Protein AF-A0A8W8MJI6-F1 (afdb_monomer)

Secondary structure (DSSP, 8-state):
---HHHHTTEEE-SSSSSSS--EEEHHHH----TTS-TTS--TT-----HHHHHHHHHHHHHH-SSTHHHHHHHTT--HHHHHHHHH-TTS-SHHHHHHHHHHHHHHHHT--HHHHHHHHHTTT-HHHHHHHHT--GGG---SS---TT-BPPHHHHHHHHHH-GGGHHHHHHHTT--HHHHHHHHHHTTT-HHHHHHHHHTT--S-BHHHHHHHHHHTT-HHHHHHHHHHH-

Organism: Magallana gigas (NCBI:txid29159)

pLDDT: mean 79.67, std 20.1, range [27.05, 96.69]

Mean predicted aligned error: 9.7 Å

Solvent-accessible surface area (backbone atoms only — not comparable to full-atom values): 13885 Å² total; per-residue (Å²): 135,80,66,73,78,62,60,79,45,46,40,73,42,86,79,55,94,50,88,75,69,46,72,31,46,44,56,80,76,56,75,70,76,88,76,79,65,80,81,81,68,72,95,85,68,77,86,73,57,70,53,55,49,58,33,49,42,46,53,48,13,71,71,48,80,84,55,54,68,60,37,37,50,62,64,71,51,59,65,69,56,47,49,52,49,69,66,35,75,90,44,85,43,71,43,58,26,38,25,48,51,50,50,48,47,27,63,75,68,71,54,54,65,71,56,53,45,48,22,31,44,81,64,77,32,50,68,54,47,60,51,55,78,71,62,53,76,82,74,37,65,52,86,80,90,65,65,76,84,42,66,59,46,74,66,56,51,54,57,48,53,75,70,46,69,85,52,45,64,57,37,38,26,61,71,53,45,56,66,72,61,50,50,54,43,29,61,74,44,72,64,39,60,85,70,27,40,54,67,52,60,70,67,63,70,98,48,28,46,48,55,53,35,14,29,27,47,66,73,68,36,56,74,59,41,52,56,52,54,64,74,73,110

Structure (mmCIF, N/CA/C/O backbone):
data_AF-A0A8W8MJI6-F1
#
_entry.id   AF-A0A8W8MJI6-F1
#
loop_
_atom_site.group_PDB
_atom_site.id
_atom_site.type_symbol
_atom_site.label_atom_id
_atom_site.label_alt_id
_atom_site.label_comp_id
_atom_site.label_asym_id
_atom_site.label_entity_id
_atom_site.label_seq_id
_atom_site.pdbx_PDB_ins_code
_atom_site.Cartn_x
_atom_site.Cartn_y
_atom_site.Cartn_z
_atom_site.occupancy
_atom_site.B_iso_or_equiv
_atom_site.auth_seq_id
_atom_site.auth_comp_id
_atom_site.auth_asym_id
_atom_site.auth_atom_id
_atom_site.pdbx_PDB_model_num
ATOM 1 N N . MET A 1 1 ? -3.311 -12.609 38.796 1.00 33.81 1 MET A N 1
ATOM 2 C CA . MET A 1 1 ? -2.037 -13.199 38.334 1.00 33.81 1 MET A CA 1
ATOM 3 C C . MET A 1 1 ? -2.319 -13.942 37.041 1.00 33.81 1 MET A C 1
ATOM 5 O O . MET A 1 1 ? -3.189 -14.802 37.047 1.00 33.81 1 MET A O 1
ATOM 9 N N . LEU A 1 2 ? -1.702 -13.545 35.926 1.00 33.31 2 LEU A N 1
ATOM 10 C CA . LEU A 1 2 ? -1.833 -14.280 34.662 1.00 33.31 2 LEU A CA 1
ATOM 11 C C . LEU A 1 2 ? -0.922 -15.522 34.713 1.00 33.31 2 LEU A C 1
ATOM 13 O O . LEU A 1 2 ? 0.180 -15.402 35.247 1.00 33.31 2 LEU A O 1
ATOM 17 N N . PRO A 1 3 ? -1.347 -16.685 34.185 1.00 37.78 3 PRO A N 1
ATOM 18 C CA . PRO A 1 3 ? -0.517 -17.887 34.141 1.00 37.78 3 PRO A CA 1
ATOM 19 C C . PRO A 1 3 ? 0.810 -17.626 33.415 1.00 37.78 3 PRO A C 1
ATOM 21 O O . PRO A 1 3 ? 0.821 -17.042 32.328 1.00 37.78 3 PRO A O 1
ATOM 24 N N . GLU A 1 4 ? 1.921 -18.089 33.992 1.00 38.22 4 GLU A N 1
ATOM 25 C CA . GLU A 1 4 ? 3.297 -17.872 33.506 1.00 38.22 4 GLU A CA 1
ATOM 26 C C . GLU A 1 4 ? 3.539 -18.368 32.065 1.00 38.22 4 GLU A C 1
ATOM 28 O O . GLU A 1 4 ? 4.443 -17.884 31.384 1.00 38.22 4 GLU A O 1
ATOM 33 N N . SER A 1 5 ? 2.682 -19.250 31.538 1.00 37.16 5 SER A N 1
ATOM 34 C CA . SER A 1 5 ? 2.745 -19.738 30.154 1.00 37.16 5 SER A CA 1
ATOM 35 C C . SER A 1 5 ? 2.332 -18.704 29.093 1.00 37.16 5 SER A C 1
ATOM 37 O O . SER A 1 5 ? 2.740 -18.818 27.939 1.00 37.16 5 SER A O 1
ATOM 39 N N . ILE A 1 6 ? 1.567 -17.664 29.454 1.00 39.53 6 ILE A N 1
ATOM 40 C CA . ILE A 1 6 ? 1.126 -16.605 28.520 1.00 39.53 6 ILE A CA 1
ATOM 41 C C . ILE A 1 6 ? 2.204 -15.518 28.364 1.00 39.53 6 ILE A C 1
ATOM 43 O O . ILE A 1 6 ? 2.298 -14.873 27.317 1.00 39.53 6 ILE A O 1
ATOM 47 N N . ALA A 1 7 ? 3.053 -15.336 29.379 1.00 40.16 7 ALA A N 1
ATOM 48 C CA . ALA A 1 7 ? 4.125 -14.341 29.371 1.00 40.16 7 ALA A CA 1
ATOM 49 C C . ALA A 1 7 ? 5.258 -14.692 28.387 1.00 40.16 7 A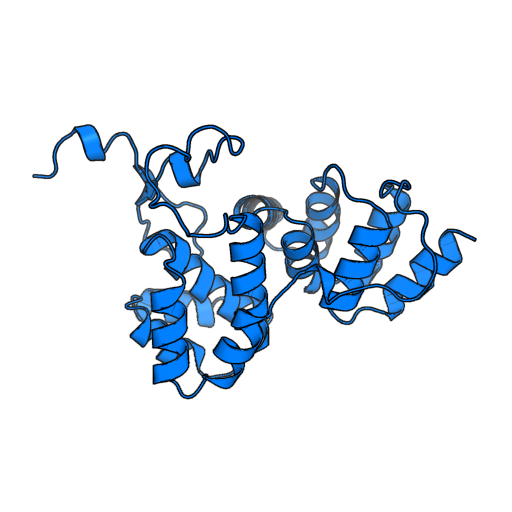LA A C 1
ATOM 51 O O . ALA A 1 7 ? 5.882 -13.795 27.829 1.00 40.16 7 ALA A O 1
ATOM 52 N N . GLN A 1 8 ? 5.483 -15.980 28.105 1.00 44.12 8 GLN A N 1
ATOM 53 C CA . GLN A 1 8 ? 6.564 -16.442 27.220 1.00 44.12 8 GLN A CA 1
ATOM 54 C C . GLN A 1 8 ? 6.300 -16.214 25.723 1.00 44.12 8 GLN A C 1
ATOM 56 O O . GLN A 1 8 ? 7.219 -16.310 24.914 1.00 44.12 8 GLN A O 1
ATOM 61 N N . GLN A 1 9 ? 5.064 -15.891 25.337 1.00 51.78 9 GLN A N 1
ATOM 62 C CA . GLN A 1 9 ? 4.687 -15.684 23.938 1.00 51.78 9 GLN A CA 1
ATOM 63 C C . GLN A 1 9 ? 4.428 -14.226 23.594 1.00 51.78 9 GLN A C 1
ATOM 65 O O . GLN A 1 9 ? 3.935 -13.965 22.503 1.00 51.78 9 GLN A O 1
ATOM 70 N N . ARG A 1 10 ? 4.718 -13.266 24.479 1.00 46.84 10 ARG A N 1
ATOM 71 C CA . 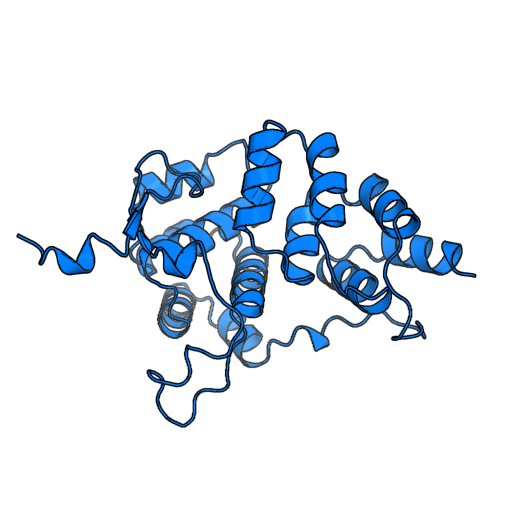ARG A 1 10 ? 4.486 -11.854 24.180 1.00 46.84 10 ARG A CA 1
ATOM 72 C C . ARG A 1 10 ? 5.738 -11.006 24.385 1.00 46.84 10 ARG A C 1
ATOM 74 O O . ARG A 1 10 ? 6.433 -11.112 25.384 1.00 46.84 10 ARG A O 1
ATOM 81 N N . VAL A 1 11 ? 6.008 -10.148 23.417 1.00 52.66 11 VAL A N 1
ATOM 82 C CA . VAL A 1 11 ? 7.184 -9.289 23.275 1.00 52.66 11 VAL A CA 1
ATOM 83 C C . VAL A 1 11 ? 6.739 -7.847 23.170 1.00 52.66 11 VAL A C 1
ATOM 85 O O . VAL A 1 11 ? 5.708 -7.534 22.588 1.00 52.66 11 VAL A O 1
ATOM 88 N N . LEU A 1 12 ? 7.519 -6.952 23.751 1.00 53.31 12 LEU A N 1
ATOM 89 C CA . LEU A 1 12 ? 7.225 -5.527 23.760 1.00 53.31 12 LEU A CA 1
ATOM 90 C C . LEU A 1 12 ? 7.214 -4.976 22.316 1.00 53.31 12 LEU A C 1
ATOM 92 O O . LEU A 1 12 ? 8.222 -5.083 21.613 1.00 53.31 12 LEU A O 1
ATOM 96 N N . CYS A 1 13 ? 6.094 -4.401 21.857 1.00 61.25 13 CYS A N 1
ATOM 97 C CA . CYS A 1 13 ? 6.000 -3.731 20.558 1.00 61.25 13 CYS A CA 1
ATOM 98 C C . CYS A 1 13 ? 6.884 -2.485 20.591 1.00 61.25 13 CYS A C 1
ATOM 100 O O . CYS A 1 13 ? 6.478 -1.439 21.085 1.00 61.25 13 CYS A O 1
ATOM 102 N N . ASN A 1 14 ? 8.083 -2.592 20.023 1.00 57.19 14 ASN A N 1
ATOM 103 C CA . ASN A 1 14 ? 8.957 -1.445 19.752 1.00 57.19 14 ASN A CA 1
ATOM 104 C C . ASN A 1 14 ? 8.725 -0.858 18.345 1.00 57.19 14 ASN A C 1
ATOM 106 O O . ASN A 1 14 ? 9.555 -0.115 17.838 1.00 57.19 14 ASN A O 1
ATOM 110 N N . LEU A 1 15 ? 7.651 -1.280 17.675 1.00 55.69 15 LEU A N 1
ATOM 111 C CA . LEU A 1 15 ? 7.381 -1.031 16.251 1.00 55.69 15 LEU A CA 1
ATOM 112 C C . LEU A 1 15 ? 6.156 -0.149 16.044 1.00 55.69 15 LEU A C 1
ATOM 114 O O . LEU A 1 15 ? 5.901 0.316 14.941 1.00 55.69 15 LEU A O 1
ATOM 118 N N . CYS A 1 16 ? 5.367 -0.006 17.099 1.00 57.25 16 CYS A N 1
ATOM 119 C CA . CYS A 1 16 ? 4.156 0.767 17.108 1.00 57.25 16 CYS A CA 1
ATOM 120 C C . CYS A 1 16 ? 4.560 2.225 17.376 1.00 57.25 16 CYS A C 1
ATOM 122 O O . CYS A 1 16 ? 5.363 2.448 18.281 1.00 57.25 16 CYS A O 1
ATOM 124 N N . PRO A 1 17 ? 4.026 3.203 16.629 1.00 53.66 17 PRO A N 1
ATOM 125 C CA . PRO A 1 17 ? 4.402 4.619 16.760 1.00 53.66 17 PRO A CA 1
ATOM 126 C C . PRO A 1 17 ? 4.050 5.238 18.125 1.00 53.66 17 PRO A C 1
ATOM 128 O O . PRO A 1 17 ? 4.494 6.335 18.448 1.00 53.66 17 PRO A O 1
ATOM 131 N N . VAL A 1 18 ? 3.274 4.533 18.953 1.00 55.75 18 VAL A N 1
ATOM 132 C CA . VAL A 1 18 ? 2.859 4.991 20.281 1.00 55.75 18 VAL A CA 1
ATOM 133 C C . VAL A 1 18 ? 3.931 4.778 21.366 1.00 55.75 18 VAL A C 1
ATOM 135 O O . VAL A 1 18 ? 4.514 3.694 21.440 1.00 55.75 18 VAL A O 1
ATOM 138 N N . PRO A 1 19 ? 4.136 5.745 22.288 1.00 45.28 19 PRO A N 1
ATOM 139 C CA . PRO A 1 19 ? 5.062 5.645 23.420 1.00 45.28 19 PRO A CA 1
ATOM 140 C C . PRO A 1 19 ? 4.648 4.576 24.437 1.00 45.28 19 PRO A C 1
ATOM 142 O O . PRO A 1 19 ? 5.499 4.021 25.138 1.00 45.28 19 PRO A O 1
ATOM 145 N N . VAL A 1 20 ? 3.343 4.287 24.539 1.00 49.59 20 VAL A N 1
ATOM 146 C CA . VAL A 1 20 ? 2.820 3.260 25.443 1.00 49.59 20 VAL A CA 1
ATOM 147 C C . VAL A 1 20 ? 3.148 1.892 24.866 1.00 49.59 20 VAL A C 1
ATOM 149 O O . VAL A 1 20 ? 2.472 1.356 23.981 1.00 49.59 20 VAL A O 1
ATOM 152 N N . LYS A 1 21 ? 4.227 1.320 25.394 1.00 58.62 21 LYS A N 1
ATOM 153 C CA . LYS A 1 21 ? 4.687 -0.004 25.014 1.00 58.62 21 LYS A CA 1
ATOM 154 C C . LYS A 1 21 ? 3.640 -1.043 25.412 1.00 58.62 21 LYS A C 1
ATOM 156 O O . LYS A 1 21 ? 3.354 -1.233 26.590 1.00 58.62 21 LYS A O 1
ATOM 161 N N . HIS A 1 22 ? 3.086 -1.734 24.424 1.00 59.09 22 HIS A N 1
ATOM 162 C CA . HIS A 1 22 ? 2.216 -2.889 24.635 1.00 59.09 22 HIS A CA 1
ATOM 163 C C . HIS A 1 22 ? 2.924 -4.163 24.195 1.00 59.09 22 HIS A C 1
ATOM 165 O O . HIS A 1 22 ? 3.888 -4.119 23.437 1.00 59.09 22 HIS A O 1
ATOM 171 N N . TYR A 1 23 ? 2.450 -5.307 24.665 1.00 59.09 23 TYR A N 1
ATOM 172 C CA . TYR A 1 23 ? 3.021 -6.594 24.301 1.00 59.09 23 TYR A CA 1
ATOM 173 C C . TYR A 1 23 ? 2.279 -7.179 23.088 1.00 59.09 23 TYR A C 1
ATOM 175 O O . TYR A 1 23 ? 1.068 -7.379 23.149 1.00 59.09 23 TYR A O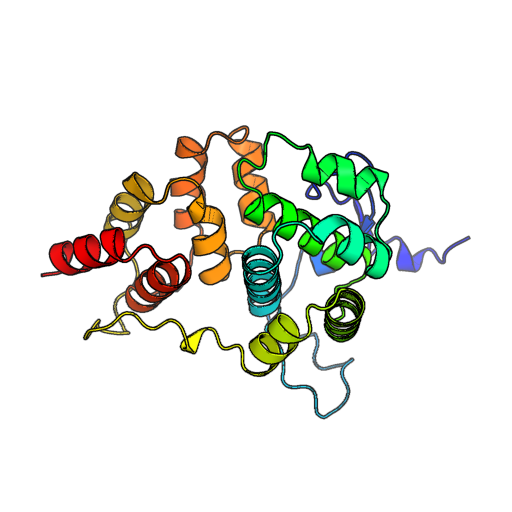 1
ATOM 183 N N . ILE A 1 24 ? 3.004 -7.459 22.008 1.00 56.56 24 ILE A N 1
ATOM 184 C CA . ILE A 1 24 ? 2.552 -8.211 20.821 1.00 56.56 24 ILE A CA 1
ATOM 185 C C . ILE A 1 24 ? 2.966 -9.676 20.952 1.00 56.56 24 ILE A C 1
ATOM 187 O O . ILE A 1 24 ? 3.824 -9.988 21.769 1.00 56.56 24 ILE A O 1
ATOM 191 N N . SER A 1 25 ? 2.376 -10.603 20.200 1.00 53.25 25 SER A N 1
ATOM 192 C CA . SER A 1 25 ? 2.794 -12.007 20.267 1.00 53.25 25 SER A CA 1
ATOM 193 C C . SER A 1 25 ? 4.174 -12.210 19.620 1.00 53.25 25 SER A C 1
ATOM 195 O O . SER A 1 25 ? 4.519 -11.540 18.652 1.00 53.25 25 SER A O 1
ATOM 197 N N . VAL A 1 26 ? 4.968 -13.173 20.094 1.00 48.09 26 VAL A N 1
ATOM 198 C CA . VAL A 1 26 ? 6.202 -13.624 19.424 1.00 48.09 26 VAL A CA 1
ATOM 199 C C . VAL A 1 26 ? 5.869 -14.172 18.040 1.00 48.09 26 VAL A C 1
ATOM 201 O O . VAL A 1 26 ? 6.615 -13.914 17.101 1.00 48.09 26 VAL A O 1
ATOM 204 N N . SER A 1 27 ? 4.713 -14.832 17.883 1.00 46.22 27 SER A N 1
ATOM 205 C CA . SER A 1 27 ? 4.198 -15.202 16.560 1.00 46.22 27 SER A CA 1
ATOM 206 C C . SER A 1 27 ? 4.121 -13.977 15.652 1.00 46.22 27 SER A C 1
ATOM 208 O O . SER A 1 27 ? 4.621 -14.054 14.543 1.00 46.22 27 SER A O 1
ATOM 210 N N . ASP A 1 28 ? 3.658 -12.826 16.161 1.00 47.84 28 ASP A N 1
ATOM 211 C CA . ASP A 1 28 ? 3.545 -11.545 15.436 1.00 47.84 28 ASP A CA 1
ATOM 212 C C . ASP A 1 28 ? 4.903 -10.949 15.027 1.00 47.84 28 ASP A C 1
ATOM 214 O O . ASP A 1 28 ? 4.966 -10.167 14.079 1.00 47.84 28 ASP A O 1
ATOM 218 N N . LEU A 1 29 ? 6.002 -11.346 15.688 1.00 42.69 29 LEU A N 1
ATOM 219 C CA . LEU A 1 29 ? 7.379 -11.000 15.306 1.00 42.69 29 LEU A CA 1
ATOM 220 C C . LEU A 1 29 ? 8.045 -12.018 14.369 1.00 42.69 29 LEU A C 1
ATOM 222 O O . LEU A 1 29 ? 8.967 -11.655 13.636 1.00 42.69 29 LEU A O 1
ATOM 226 N N . SER A 1 30 ? 7.638 -13.283 14.434 1.00 39.06 30 SER A N 1
ATOM 227 C CA . SER A 1 30 ? 8.217 -14.400 13.692 1.00 39.06 30 SER A CA 1
ATOM 228 C C . SER A 1 30 ? 7.101 -15.233 13.066 1.00 39.06 30 SER A C 1
ATOM 230 O O . SER A 1 30 ? 6.847 -16.364 13.485 1.00 39.06 30 SER A O 1
ATOM 232 N N . TRP A 1 31 ? 6.398 -14.686 12.077 1.00 43.50 31 TRP A N 1
ATOM 233 C CA . TRP A 1 31 ? 5.402 -15.480 11.366 1.00 43.50 31 TRP A CA 1
ATOM 234 C C . TRP A 1 31 ? 6.114 -16.406 10.375 1.00 43.50 31 TRP A C 1
ATOM 236 O O . TRP A 1 31 ? 6.635 -15.986 9.341 1.00 43.50 31 TRP A O 1
ATOM 246 N N . LYS A 1 32 ? 6.202 -17.675 10.795 1.00 32.56 32 LYS A N 1
ATOM 247 C CA . LYS A 1 32 ? 6.668 -18.829 10.024 1.00 32.56 32 LYS A CA 1
ATOM 248 C C . LYS A 1 32 ? 5.869 -18.981 8.718 1.00 32.56 32 LYS A C 1
ATOM 250 O O . LYS A 1 32 ? 4.714 -18.555 8.672 1.00 32.56 32 LYS A O 1
ATOM 255 N N . PRO A 1 33 ? 6.459 -19.618 7.685 1.00 31.86 33 PRO A N 1
ATOM 256 C CA . PRO A 1 33 ? 5.745 -19.984 6.464 1.00 31.86 33 PRO A CA 1
ATOM 257 C C . PRO A 1 33 ? 4.496 -20.814 6.793 1.00 31.86 33 PRO A C 1
ATOM 259 O O . PRO A 1 33 ? 4.477 -21.539 7.787 1.00 31.86 33 PRO A O 1
ATOM 262 N N . GLU A 1 34 ? 3.482 -20.684 5.940 1.00 36.94 34 GLU A N 1
ATOM 263 C CA . GLU A 1 34 ? 2.054 -21.040 6.058 1.00 36.94 34 GLU A CA 1
ATOM 264 C C . GLU A 1 34 ? 1.678 -22.455 6.565 1.00 36.94 34 GLU A C 1
ATOM 266 O O . GLU A 1 34 ? 0.497 -22.782 6.641 1.00 36.94 34 GLU A O 1
ATOM 271 N N . HIS A 1 35 ? 2.615 -23.309 6.973 1.00 33.41 35 HIS A N 1
ATOM 272 C CA . HIS A 1 35 ? 2.329 -24.712 7.284 1.00 33.41 35 HIS A CA 1
ATOM 273 C C . HIS A 1 35 ? 1.802 -25.010 8.701 1.00 33.41 35 HIS A C 1
ATOM 275 O O . HIS A 1 35 ? 1.180 -26.053 8.885 1.00 33.41 35 HIS A O 1
ATOM 281 N N . ASP A 1 36 ? 1.966 -24.125 9.692 1.00 31.92 36 ASP A N 1
ATOM 282 C CA . ASP A 1 36 ? 1.651 -24.469 11.098 1.00 31.92 36 ASP A CA 1
ATOM 283 C C . ASP A 1 36 ? 0.296 -23.943 11.627 1.00 31.92 36 ASP A C 1
ATOM 285 O O . ASP A 1 36 ? -0.113 -24.311 12.729 1.00 31.92 36 ASP A O 1
ATOM 289 N N . CYS A 1 37 ? -0.449 -23.126 10.870 1.00 35.97 37 CYS A N 1
ATOM 290 C CA . CYS A 1 37 ? -1.746 -22.582 11.328 1.00 35.97 37 CYS A CA 1
ATOM 291 C C . CYS A 1 37 ? -2.984 -23.394 10.939 1.00 35.97 37 CYS A C 1
ATOM 293 O O . CYS A 1 37 ? -4.090 -23.060 11.362 1.00 35.97 37 CYS A O 1
ATOM 295 N N . ALA A 1 38 ? -2.814 -24.514 10.237 1.00 35.12 38 ALA A N 1
ATOM 296 C CA . ALA A 1 38 ? -3.915 -25.389 9.829 1.00 35.12 38 ALA A CA 1
ATOM 297 C C . ALA A 1 38 ? -4.657 -26.086 10.996 1.00 35.12 38 ALA A C 1
ATOM 299 O O . ALA A 1 38 ? -5.603 -26.827 10.756 1.00 35.12 38 ALA A O 1
ATOM 300 N N . LYS A 1 39 ? -4.251 -25.885 12.260 1.00 33.72 39 LYS A N 1
ATOM 301 C CA . LYS A 1 39 ? -4.817 -26.609 13.415 1.00 33.72 39 LYS A CA 1
ATOM 302 C C . LYS A 1 39 ? -5.878 -25.854 14.224 1.00 33.72 39 LYS A C 1
ATOM 304 O O . LYS A 1 39 ? -6.468 -26.468 15.105 1.00 33.72 39 LYS A O 1
ATOM 309 N N . PHE A 1 40 ? -6.151 -24.574 13.944 1.00 35.31 40 PHE A N 1
ATOM 310 C CA . PHE A 1 40 ? -7.076 -23.773 14.771 1.00 35.31 40 PHE A CA 1
ATOM 311 C C . PHE A 1 40 ? -8.222 -23.071 14.027 1.00 35.31 40 PHE A C 1
ATOM 313 O O . PHE A 1 40 ? -8.935 -22.288 14.651 1.00 35.31 40 PHE A O 1
ATOM 320 N N . PHE A 1 41 ? -8.458 -23.354 12.742 1.00 35.16 41 PHE A N 1
ATOM 321 C CA . PHE A 1 41 ? -9.500 -22.657 11.979 1.00 35.16 41 PHE A CA 1
ATOM 322 C C . PHE A 1 41 ? -10.576 -23.604 11.444 1.00 35.16 41 PHE A C 1
ATOM 324 O O . PHE A 1 41 ? -10.290 -24.686 10.935 1.00 35.16 41 PHE A O 1
ATOM 331 N N . LEU A 1 42 ? -11.828 -23.182 11.638 1.00 31.11 42 LEU A N 1
ATOM 332 C CA . LEU A 1 42 ? -13.046 -23.875 11.229 1.00 31.11 42 LEU A CA 1
ATOM 333 C C . LEU A 1 42 ? -13.060 -24.139 9.709 1.00 31.11 42 LEU A C 1
ATOM 335 O O . LEU A 1 42 ? -12.577 -23.304 8.942 1.00 31.11 42 L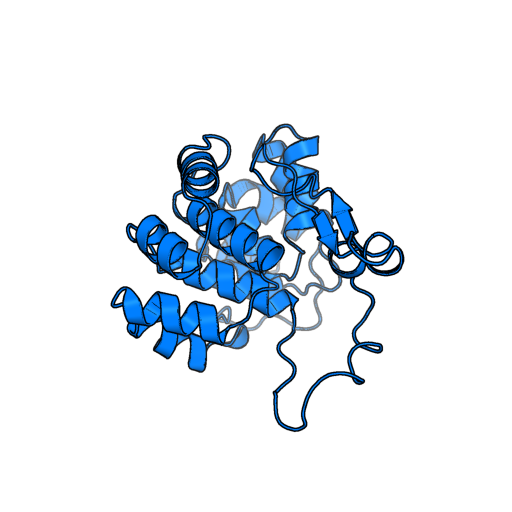EU A O 1
ATOM 339 N N . PRO A 1 43 ? -13.655 -25.254 9.247 1.00 27.05 43 PRO A N 1
ATOM 340 C CA . PRO A 1 43 ? -13.798 -25.528 7.821 1.00 27.05 43 PRO A CA 1
ATOM 341 C C . PRO A 1 43 ? -14.717 -24.480 7.174 1.00 27.05 43 PRO A C 1
ATOM 343 O O . PRO A 1 43 ? -15.870 -24.352 7.578 1.00 27.05 43 PRO A O 1
ATOM 346 N N . GLY A 1 44 ? -14.218 -23.747 6.173 1.00 33.28 44 GLY A N 1
ATOM 347 C CA . GLY A 1 44 ? -15.026 -22.842 5.339 1.00 33.28 44 GLY A CA 1
ATOM 348 C C . GLY A 1 44 ? -14.538 -21.394 5.236 1.00 33.28 44 GLY A C 1
ATOM 349 O O . GLY A 1 44 ? -15.075 -20.646 4.427 1.00 33.28 44 GLY A O 1
ATOM 350 N N . THR A 1 45 ? -13.519 -20.981 5.992 1.00 36.41 45 THR A N 1
ATOM 351 C CA . THR A 1 45 ? -12.874 -19.675 5.783 1.00 36.41 45 THR A CA 1
ATOM 352 C C . THR A 1 45 ? -11.773 -19.807 4.737 1.00 36.41 45 THR A C 1
ATOM 354 O O . THR A 1 45 ? -10.760 -20.459 4.995 1.00 36.41 45 THR A O 1
ATOM 357 N N . GLU A 1 46 ? -11.969 -19.205 3.561 1.00 40.91 46 GLU A N 1
ATOM 358 C CA . GLU A 1 46 ? -10.896 -19.008 2.583 1.00 40.91 46 GLU A CA 1
ATOM 359 C C . GLU A 1 46 ? -9.687 -18.369 3.282 1.00 40.91 46 GLU A C 1
ATOM 361 O O . GLU A 1 46 ? -9.814 -17.381 4.011 1.00 40.91 46 GLU A O 1
ATOM 366 N N . ILE A 1 47 ? -8.518 -18.986 3.103 1.00 38.97 47 ILE A N 1
ATOM 367 C CA . ILE A 1 47 ? -7.244 -18.560 3.684 1.00 38.97 47 ILE A CA 1
ATOM 368 C C . ILE A 1 47 ? -6.956 -17.141 3.185 1.00 38.97 47 ILE A C 1
ATOM 370 O O . ILE A 1 47 ? -6.488 -16.945 2.067 1.00 38.97 47 ILE A O 1
ATOM 374 N N . THR A 1 48 ? -7.252 -16.130 3.998 1.00 44.00 48 THR A N 1
ATOM 375 C CA . THR A 1 48 ? -6.856 -14.755 3.697 1.00 44.00 48 THR A CA 1
ATOM 376 C C . THR A 1 48 ? -5.367 -14.644 4.013 1.00 44.00 48 THR A C 1
ATOM 378 O O . THR A 1 48 ? -4.983 -14.657 5.182 1.00 44.00 48 THR A O 1
ATOM 381 N N . ASP A 1 49 ? -4.511 -14.582 2.986 1.00 52.31 49 ASP A N 1
ATOM 382 C CA . ASP A 1 49 ? -3.073 -14.325 3.152 1.00 52.31 49 ASP A CA 1
ATOM 383 C C . ASP A 1 49 ? -2.900 -13.076 4.038 1.00 52.31 49 ASP A C 1
ATOM 385 O O . ASP A 1 49 ? -3.384 -11.989 3.722 1.00 52.31 49 ASP A O 1
ATOM 389 N N . HIS A 1 50 ? -2.227 -13.208 5.184 1.00 52.31 50 HIS A N 1
ATOM 390 C CA . HIS A 1 50 ? -2.056 -12.104 6.132 1.00 52.31 50 HIS A CA 1
ATOM 391 C C . HIS A 1 50 ? -1.292 -10.905 5.540 1.00 52.31 50 HIS A C 1
ATOM 393 O O . HIS A 1 50 ? -1.427 -9.792 6.054 1.00 52.31 50 HIS A O 1
ATOM 399 N N . ARG A 1 51 ? -0.518 -11.095 4.460 1.00 58.47 51 ARG A N 1
ATOM 400 C CA . ARG A 1 51 ? 0.120 -10.003 3.697 1.00 58.47 51 ARG A CA 1
ATOM 401 C C . ARG A 1 51 ? -0.910 -9.223 2.884 1.00 58.47 51 ARG A C 1
ATOM 403 O O . ARG A 1 51 ? -0.763 -8.018 2.702 1.00 58.47 51 ARG A O 1
ATOM 410 N N . ASP A 1 52 ? -1.989 -9.881 2.473 1.00 73.81 52 ASP A N 1
ATOM 411 C CA . ASP A 1 52 ? -3.137 -9.221 1.860 1.00 73.81 52 ASP A CA 1
ATOM 412 C C . ASP A 1 52 ? -4.002 -8.494 2.906 1.00 73.81 52 ASP A C 1
ATOM 414 O O . ASP A 1 52 ? -4.684 -7.535 2.557 1.00 73.81 52 ASP A O 1
ATOM 418 N N . PHE A 1 53 ? -3.896 -8.827 4.202 1.00 84.00 53 PHE A N 1
ATOM 419 C CA . PHE A 1 53 ? -4.543 -8.047 5.266 1.00 84.00 53 PHE A CA 1
ATOM 420 C C . PHE A 1 53 ? -3.902 -6.664 5.460 1.00 84.00 53 PHE A C 1
ATOM 422 O O . PHE A 1 53 ? -4.617 -5.678 5.601 1.00 84.00 53 PHE A O 1
ATOM 429 N N . GLU A 1 54 ? -2.569 -6.542 5.435 1.00 89.75 54 GLU A N 1
ATOM 430 C CA . GLU A 1 54 ? -1.912 -5.220 5.496 1.00 89.75 54 GLU A CA 1
ATOM 431 C C . GLU A 1 54 ? -2.240 -4.364 4.267 1.00 89.75 54 GLU A C 1
ATOM 433 O O . GLU A 1 54 ? -2.461 -3.160 4.396 1.00 89.75 54 GLU A O 1
ATOM 438 N N . LEU A 1 55 ? -2.347 -4.986 3.090 1.00 91.75 55 LEU A N 1
ATOM 439 C CA . LEU A 1 55 ? -2.844 -4.318 1.891 1.00 91.75 55 LEU A CA 1
ATOM 440 C C . LEU A 1 55 ? -4.319 -3.902 2.039 1.00 91.75 55 LEU A C 1
ATOM 442 O O . LEU A 1 55 ? -4.679 -2.794 1.655 1.00 91.75 55 LEU A O 1
ATOM 446 N N . LEU A 1 56 ? -5.168 -4.734 2.647 1.00 92.62 56 LEU A N 1
ATOM 447 C CA . LEU A 1 56 ? -6.560 -4.383 2.941 1.00 92.62 56 LEU A CA 1
ATOM 448 C C . LEU A 1 56 ? -6.643 -3.153 3.852 1.00 92.62 56 LEU A C 1
ATOM 450 O O . LEU A 1 56 ? -7.414 -2.235 3.576 1.00 92.62 56 LEU A O 1
ATOM 454 N N . LEU A 1 57 ? -5.822 -3.090 4.903 1.00 94.19 57 LEU A N 1
ATOM 455 C CA . LEU A 1 57 ? -5.745 -1.901 5.754 1.00 94.19 57 LEU A CA 1
ATOM 456 C C . LEU A 1 57 ? -5.260 -0.674 4.968 1.00 94.19 57 LEU A C 1
ATOM 458 O O . LEU A 1 57 ? -5.763 0.423 5.201 1.00 94.19 57 LEU A O 1
ATOM 462 N N . ASP A 1 58 ? -4.325 -0.841 4.024 1.00 94.38 58 ASP A N 1
ATOM 463 C CA . ASP A 1 58 ? -3.872 0.250 3.149 1.00 94.38 58 ASP A CA 1
ATOM 464 C C . ASP A 1 58 ? -5.000 0.816 2.282 1.00 94.38 58 ASP A C 1
ATOM 466 O O . ASP A 1 58 ? -5.147 2.031 2.142 1.00 94.38 58 ASP A O 1
ATOM 470 N N . VAL A 1 59 ? -5.818 -0.078 1.730 1.00 93.75 59 VAL A N 1
ATOM 471 C CA . VAL A 1 59 ? -6.990 0.255 0.918 1.00 93.75 59 VAL A CA 1
ATOM 472 C C . VAL A 1 59 ? -8.024 1.010 1.746 1.00 93.75 59 VAL A C 1
ATOM 474 O O . VAL A 1 59 ? -8.546 2.029 1.291 1.00 93.75 59 VAL A O 1
ATOM 477 N N . VAL A 1 60 ? -8.307 0.542 2.966 1.00 95.25 60 VAL A N 1
ATOM 478 C CA . VAL A 1 60 ? -9.218 1.235 3.889 1.00 95.25 60 VAL A CA 1
ATOM 479 C C . VAL A 1 60 ? -8.680 2.620 4.216 1.00 95.25 60 VAL A C 1
ATOM 481 O O . VAL A 1 60 ? -9.411 3.597 4.080 1.00 95.25 60 VAL A O 1
ATOM 484 N N . ALA A 1 61 ? -7.395 2.736 4.551 1.00 94.56 61 ALA A N 1
ATOM 485 C CA . ALA A 1 61 ? -6.758 4.018 4.833 1.00 94.56 61 ALA A CA 1
ATOM 486 C C . ALA A 1 61 ? -6.834 5.002 3.653 1.00 94.56 61 ALA A C 1
ATOM 488 O O . ALA A 1 61 ? -6.917 6.207 3.867 1.00 94.56 61 ALA A O 1
ATOM 489 N N . GLY A 1 62 ? -6.833 4.505 2.410 1.00 91.56 62 GLY A N 1
ATOM 490 C CA . GLY A 1 62 ? -7.009 5.324 1.203 1.00 91.56 62 GLY A CA 1
ATOM 491 C C . GLY A 1 62 ? -8.436 5.808 0.970 1.00 91.56 62 GLY A C 1
ATOM 492 O O . GLY A 1 62 ? -8.639 6.770 0.234 1.00 91.56 62 GLY A O 1
ATOM 493 N N . LYS A 1 63 ? -9.426 5.155 1.585 1.00 91.25 63 LYS A N 1
ATOM 494 C CA . LYS A 1 63 ? -10.852 5.476 1.431 1.00 91.25 63 LYS A CA 1
ATOM 495 C C . LYS A 1 63 ? -11.438 6.200 2.641 1.00 91.25 63 LYS A C 1
ATOM 497 O O . LYS A 1 63 ? -12.462 6.873 2.509 1.00 91.25 63 LYS A O 1
ATOM 502 N N . VAL A 1 64 ? -10.809 6.078 3.805 1.00 88.81 64 VAL A N 1
ATOM 503 C CA . VAL A 1 64 ? -11.147 6.815 5.025 1.00 88.81 64 VAL A CA 1
ATOM 504 C C . VAL A 1 64 ? -10.330 8.104 5.033 1.00 88.81 64 VAL A C 1
ATOM 506 O O . VAL A 1 64 ? -9.108 8.047 5.096 1.00 88.81 64 VAL A O 1
ATOM 509 N N . SER A 1 65 ? -10.982 9.264 4.944 1.00 72.69 65 SER A N 1
ATOM 510 C CA . SER A 1 65 ? -10.311 10.571 4.969 1.00 72.69 65 SER A CA 1
ATOM 511 C C . SER A 1 65 ? -10.356 11.190 6.371 1.00 72.69 65 SER A C 1
ATOM 513 O O . SER A 1 65 ? -9.346 11.171 7.070 1.00 72.69 65 SER A O 1
ATOM 515 N N . SER A 1 66 ? -11.511 11.695 6.811 1.00 72.62 66 SER A N 1
ATOM 516 C CA . SER A 1 66 ? -11.690 12.440 8.072 1.00 72.62 66 SER A CA 1
ATOM 517 C C . SER A 1 66 ? -12.127 11.594 9.268 1.00 72.62 66 SER A C 1
ATOM 519 O O . SER A 1 66 ? -11.892 11.974 10.415 1.00 72.62 66 SER A O 1
ATOM 521 N N . ASP A 1 67 ? -12.734 10.436 9.020 1.00 84.88 67 ASP A N 1
ATOM 522 C CA . ASP A 1 67 ? -13.551 9.743 10.029 1.00 84.88 67 ASP A CA 1
ATOM 523 C C . ASP A 1 67 ? -12.735 8.785 10.905 1.00 84.88 67 ASP A C 1
ATOM 525 O O . ASP A 1 67 ? -13.273 8.061 11.743 1.00 84.88 67 ASP A O 1
ATOM 529 N N . MET A 1 68 ? -11.408 8.785 10.737 1.00 92.38 68 MET A N 1
ATOM 530 C CA . MET A 1 68 ? -10.516 7.821 11.377 1.00 92.38 68 MET A CA 1
ATOM 531 C C . MET A 1 68 ? -10.608 7.855 12.908 1.00 92.38 68 MET A C 1
ATOM 533 O O . MET A 1 68 ? -10.489 6.811 13.537 1.00 92.38 68 MET A O 1
ATOM 537 N N . ARG A 1 69 ? -10.875 9.015 13.526 1.00 92.00 69 ARG A N 1
ATOM 538 C CA . ARG A 1 69 ? -11.074 9.110 14.986 1.00 92.00 69 ARG A CA 1
ATOM 539 C C . ARG A 1 69 ? -12.321 8.362 15.460 1.00 92.00 69 ARG A C 1
ATOM 541 O O . ARG A 1 69 ? -12.265 7.665 16.470 1.00 92.00 69 ARG A O 1
ATOM 548 N N . MET A 1 70 ? -13.424 8.490 14.724 1.00 93.31 70 MET A N 1
ATOM 549 C CA . MET A 1 70 ? -14.693 7.839 15.063 1.00 93.31 70 MET A CA 1
ATOM 550 C C . MET A 1 70 ? -14.602 6.332 14.809 1.00 93.31 70 MET A C 1
ATOM 552 O O . MET A 1 70 ? -14.911 5.532 15.688 1.00 93.31 70 MET A O 1
ATOM 556 N N . ILE A 1 71 ? -14.013 5.942 13.675 1.00 94.94 71 ILE A N 1
ATOM 557 C CA . ILE A 1 71 ? -13.724 4.539 13.358 1.00 94.94 71 ILE A CA 1
ATOM 558 C C . ILE A 1 71 ? -12.787 3.928 14.411 1.00 94.94 71 ILE A C 1
ATOM 560 O O . ILE A 1 71 ? -13.043 2.828 14.891 1.00 94.94 71 ILE A O 1
ATOM 564 N N . ALA A 1 72 ? -11.730 4.629 14.831 1.00 93.12 72 ALA A N 1
ATOM 565 C CA . ALA A 1 72 ? -10.831 4.156 15.883 1.00 93.12 72 ALA A CA 1
ATOM 566 C C . ALA A 1 72 ? -11.549 3.951 17.229 1.00 93.12 72 ALA A C 1
ATOM 568 O O . ALA A 1 72 ? -11.265 2.975 17.926 1.00 93.12 72 ALA A O 1
ATOM 569 N N . ALA A 1 73 ? -12.507 4.822 17.567 1.00 93.38 73 ALA A N 1
ATOM 570 C CA . ALA A 1 73 ? -13.356 4.655 18.744 1.00 93.38 73 ALA A CA 1
ATOM 571 C C . ALA A 1 73 ? -14.199 3.372 18.651 1.00 93.38 73 ALA A C 1
ATOM 573 O O . ALA A 1 73 ? -14.187 2.566 19.581 1.00 93.38 73 ALA A O 1
ATOM 574 N N . SER A 1 74 ? -14.852 3.127 17.507 1.00 94.38 74 SER A N 1
ATOM 575 C CA . SER A 1 74 ? -15.609 1.889 17.248 1.00 94.38 74 SER A CA 1
ATOM 576 C C . SER A 1 74 ? -14.722 0.638 17.279 1.00 94.38 74 SER A C 1
ATOM 578 O O . SER A 1 74 ? -15.158 -0.439 17.682 1.00 94.38 74 SER A O 1
ATOM 580 N N . LEU A 1 75 ? -13.443 0.779 16.926 1.00 93.25 75 LEU A N 1
ATOM 581 C CA . LEU A 1 75 ? -12.427 -0.270 17.034 1.00 93.25 75 LEU A CA 1
ATOM 582 C C . LEU A 1 75 ? -11.884 -0.468 18.463 1.00 93.25 75 LEU A C 1
ATOM 584 O O . LEU A 1 75 ? -10.982 -1.286 18.659 1.00 93.25 75 LEU A O 1
ATOM 588 N N . SER A 1 76 ? -12.428 0.239 19.462 1.00 91.12 76 SER A N 1
ATOM 589 C CA . SER A 1 76 ? -12.003 0.183 20.870 1.00 91.12 76 SER A CA 1
ATOM 590 C C . SER A 1 76 ? -10.524 0.540 21.081 1.00 91.12 76 SER A C 1
ATOM 592 O O . SER A 1 76 ? -9.846 0.009 21.971 1.00 91.12 76 SER A O 1
ATOM 594 N N . LEU A 1 77 ? -9.998 1.441 20.246 1.00 88.31 77 LEU A N 1
ATOM 595 C CA . LEU A 1 77 ? -8.670 2.003 20.444 1.00 88.31 77 LEU A CA 1
ATOM 596 C C . LEU A 1 77 ? -8.662 3.060 21.550 1.00 88.31 77 LEU A C 1
ATOM 598 O O . LEU A 1 77 ? -9.662 3.709 21.840 1.00 88.31 77 LEU A O 1
ATOM 602 N N . ASP A 1 78 ? -7.490 3.215 22.161 1.00 88.31 78 ASP A N 1
ATOM 603 C CA . ASP A 1 78 ? -7.246 4.271 23.139 1.00 88.31 78 ASP A CA 1
ATOM 604 C C . ASP A 1 78 ? -7.111 5.620 22.416 1.00 88.31 78 ASP A C 1
ATOM 606 O O . ASP A 1 78 ? -6.377 5.714 21.431 1.00 88.31 78 ASP A O 1
ATOM 610 N N . GLN A 1 79 ? -7.840 6.642 22.865 1.00 88.25 79 GLN A N 1
ATOM 611 C CA . GLN A 1 79 ? -7.910 7.926 22.156 1.00 88.25 79 GLN A CA 1
ATOM 612 C C . GLN A 1 79 ? -6.588 8.695 22.216 1.00 88.25 79 GLN A C 1
ATOM 614 O O . GLN A 1 79 ? -6.202 9.299 21.217 1.00 88.25 79 GLN A O 1
ATOM 619 N N . ASP A 1 80 ? -5.854 8.612 23.327 1.00 86.94 80 ASP A N 1
ATOM 620 C CA . ASP A 1 80 ? -4.546 9.261 23.453 1.00 86.94 80 ASP A CA 1
ATOM 621 C C . ASP A 1 80 ? -3.536 8.635 22.483 1.00 86.94 80 ASP A C 1
ATOM 623 O O . ASP A 1 80 ? -2.812 9.342 21.778 1.00 86.94 80 ASP A O 1
ATOM 627 N N . ALA A 1 81 ? -3.535 7.303 22.382 1.00 85.56 81 ALA A N 1
ATOM 628 C CA . ALA A 1 81 ? -2.760 6.568 21.389 1.00 85.56 81 ALA A CA 1
ATOM 629 C C . ALA A 1 81 ? -3.115 6.970 19.947 1.00 85.56 81 ALA A C 1
ATOM 631 O O . ALA A 1 81 ? -2.224 7.181 19.124 1.00 85.56 81 ALA A O 1
ATOM 632 N N . VAL A 1 82 ? -4.406 7.083 19.628 1.00 89.31 82 VAL A N 1
ATOM 633 C CA . VAL A 1 82 ? -4.874 7.482 18.291 1.00 89.31 82 VAL A CA 1
ATOM 634 C C . VAL A 1 82 ? -4.442 8.908 17.969 1.00 89.31 82 VAL A C 1
ATOM 636 O O . VAL A 1 82 ? -3.905 9.149 16.888 1.00 89.31 82 VAL A O 1
ATOM 639 N N . GLU A 1 83 ? -4.622 9.849 18.894 1.00 89.31 83 GLU A N 1
ATOM 640 C CA . GLU A 1 83 ? -4.274 11.248 18.662 1.00 89.31 83 GLU A CA 1
ATOM 641 C C . GLU A 1 83 ? -2.764 11.430 18.484 1.00 89.31 83 GLU A C 1
ATOM 643 O O . GLU A 1 83 ? -2.342 12.167 17.597 1.00 89.31 83 GLU A O 1
ATOM 648 N N . GLN A 1 84 ? -1.941 10.689 19.230 1.00 86.62 84 GLN A N 1
ATOM 649 C CA . GLN A 1 84 ? -0.490 10.680 19.025 1.00 86.62 84 GLN A CA 1
ATOM 650 C C . GLN A 1 84 ? -0.113 10.242 17.607 1.00 86.62 84 GLN A C 1
ATOM 652 O O . GLN A 1 84 ? 0.718 10.890 16.978 1.00 86.62 84 GLN A O 1
ATOM 657 N N . ILE A 1 85 ? -0.754 9.198 17.070 1.00 88.31 85 ILE A N 1
ATOM 658 C CA . ILE A 1 85 ? -0.515 8.735 15.693 1.00 88.31 85 ILE A CA 1
ATOM 659 C C . ILE A 1 85 ? -0.975 9.782 14.671 1.00 88.31 85 ILE A C 1
ATOM 661 O O . ILE A 1 85 ? -0.281 10.051 13.691 1.00 88.31 85 ILE A O 1
ATOM 665 N N . LEU A 1 86 ? -2.145 10.389 14.886 1.00 87.38 86 LEU A N 1
ATOM 666 C CA . LEU A 1 86 ? -2.715 11.372 13.962 1.00 87.38 86 LEU A CA 1
ATOM 667 C C . LEU A 1 86 ? -1.976 12.721 13.981 1.00 87.38 86 LEU A C 1
ATOM 669 O O . LEU A 1 86 ? -1.991 13.437 12.974 1.00 87.38 86 LEU A O 1
ATOM 673 N N . GLN A 1 87 ? -1.332 13.073 15.094 1.00 85.12 87 GLN A N 1
ATOM 674 C CA . GLN A 1 87 ? -0.504 14.276 15.236 1.00 85.1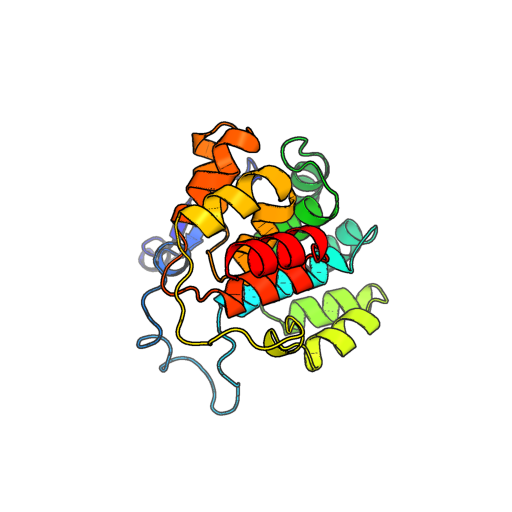2 87 GLN A CA 1
ATOM 675 C C . GLN A 1 87 ? 0.965 14.046 14.869 1.00 85.12 87 GLN A C 1
ATOM 677 O O . GLN A 1 87 ? 1.712 15.020 14.719 1.00 85.12 87 GLN A O 1
ATOM 682 N N . ASP A 1 88 ? 1.383 12.790 14.695 1.00 78.12 88 ASP A N 1
ATOM 683 C CA . ASP A 1 88 ? 2.763 12.459 14.378 1.00 78.12 88 ASP A CA 1
ATOM 684 C C . ASP A 1 88 ? 3.190 13.079 13.036 1.00 78.12 88 ASP A C 1
ATOM 686 O O . ASP A 1 88 ? 2.650 12.804 11.956 1.00 78.12 88 ASP A O 1
ATOM 690 N N . ARG A 1 89 ? 4.204 13.944 13.116 1.00 69.88 89 ARG A N 1
ATOM 691 C CA . ARG A 1 89 ? 4.795 14.626 11.961 1.00 69.88 89 ARG A CA 1
ATOM 692 C C . ARG A 1 89 ? 5.676 13.700 11.124 1.00 69.88 89 ARG A C 1
ATOM 694 O O . ARG A 1 89 ? 5.985 14.059 9.993 1.00 69.88 89 ARG A O 1
ATOM 701 N N . LEU A 1 90 ? 6.053 12.530 11.643 1.00 68.81 90 LEU A N 1
ATOM 702 C CA . LEU A 1 90 ? 6.823 11.518 10.915 1.00 68.81 90 LEU A CA 1
ATOM 703 C C . LEU A 1 90 ? 5.997 10.852 9.804 1.00 68.81 90 LEU A C 1
ATOM 705 O O . LEU A 1 90 ? 6.552 10.352 8.824 1.00 68.81 90 LEU A O 1
ATOM 709 N N . HIS A 1 91 ? 4.668 10.881 9.924 1.00 69.00 91 HIS A N 1
ATOM 710 C CA . HIS A 1 91 ? 3.737 10.416 8.904 1.00 69.00 91 HIS A CA 1
ATOM 711 C C . HIS A 1 91 ? 3.174 11.628 8.151 1.00 69.00 91 HIS A C 1
ATOM 713 O O . HIS A 1 91 ? 2.254 12.303 8.612 1.00 69.00 91 HIS A O 1
ATOM 719 N N . PHE A 1 92 ? 3.771 11.934 6.997 1.00 68.81 92 PHE A N 1
ATOM 720 C CA . PHE A 1 92 ? 3.538 13.184 6.260 1.00 68.81 92 PHE A CA 1
ATOM 721 C C . PHE A 1 92 ? 2.132 13.321 5.655 1.00 68.81 92 PHE A C 1
ATOM 723 O O . PHE A 1 92 ? 1.665 14.440 5.459 1.00 68.81 92 PHE A O 1
ATOM 730 N N . PHE A 1 93 ? 1.441 12.207 5.389 1.00 81.69 93 PHE A N 1
ATOM 731 C CA . PHE A 1 93 ? 0.147 12.200 4.703 1.00 81.69 93 PHE A CA 1
ATOM 732 C C . PHE A 1 93 ? -0.931 11.533 5.549 1.00 81.69 93 PHE A C 1
ATOM 734 O O . PHE A 1 93 ? -0.670 10.575 6.280 1.00 81.69 93 PHE A O 1
ATOM 741 N N . ILE A 1 94 ? -2.163 12.024 5.396 1.00 87.50 94 ILE A N 1
ATOM 742 C CA . ILE A 1 94 ? -3.342 11.531 6.119 1.00 87.50 94 ILE A CA 1
ATOM 743 C C . ILE A 1 94 ? -3.563 10.031 5.911 1.00 87.50 94 ILE A C 1
ATOM 745 O O . ILE A 1 94 ? -3.881 9.315 6.852 1.00 87.50 94 ILE A O 1
ATOM 749 N N . HIS A 1 95 ? -3.297 9.551 4.697 1.00 91.00 95 HIS A N 1
ATOM 750 C CA . HIS A 1 95 ? -3.365 8.142 4.340 1.00 91.00 95 HIS A CA 1
ATOM 751 C C . HIS A 1 95 ? -2.452 7.279 5.224 1.00 91.00 95 HIS A C 1
ATOM 753 O O . HIS A 1 95 ? -2.920 6.33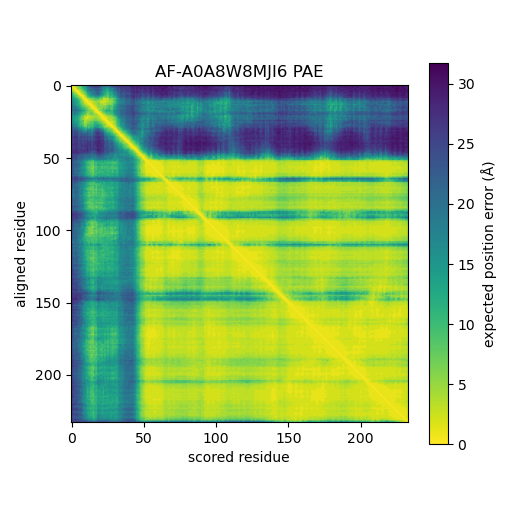0 5.848 1.00 91.00 95 HIS A O 1
ATOM 759 N N . GLU A 1 96 ? -1.169 7.633 5.336 1.00 90.50 96 GLU A N 1
ATOM 760 C CA . GLU A 1 96 ? -0.212 6.860 6.131 1.00 90.50 96 GLU A CA 1
ATOM 761 C C . GLU A 1 96 ? -0.598 6.902 7.616 1.00 90.50 96 GLU A C 1
ATOM 763 O O . GLU A 1 96 ? -0.556 5.875 8.281 1.00 90.50 96 GLU A O 1
ATOM 768 N N . ARG A 1 97 ? -1.070 8.044 8.133 1.00 90.12 97 ARG A N 1
ATOM 769 C CA . ARG A 1 97 ? -1.576 8.140 9.514 1.00 90.12 97 ARG A CA 1
ATOM 770 C C . ARG A 1 97 ? -2.775 7.227 9.756 1.00 90.12 97 ARG A C 1
ATOM 772 O O . ARG A 1 97 ? -2.789 6.485 10.736 1.00 90.12 97 ARG A O 1
ATOM 779 N N . ASN A 1 98 ? -3.747 7.232 8.848 1.00 93.81 98 ASN A N 1
ATOM 780 C CA . ASN A 1 98 ? -4.928 6.374 8.939 1.00 93.81 98 ASN A CA 1
ATOM 781 C C . ASN A 1 98 ? -4.533 4.895 8.888 1.00 93.81 98 ASN A C 1
ATOM 783 O O . ASN A 1 98 ? -5.016 4.091 9.687 1.00 93.81 98 ASN A O 1
ATOM 787 N N . PHE A 1 99 ? -3.581 4.539 8.023 1.00 94.19 99 PHE A N 1
ATOM 788 C CA . PHE A 1 99 ? -3.030 3.192 7.991 1.00 94.19 99 PHE A CA 1
ATOM 789 C C . PHE A 1 99 ? -2.365 2.811 9.319 1.00 94.19 99 PHE A C 1
ATOM 791 O O . PHE A 1 99 ? -2.598 1.712 9.811 1.00 94.19 99 PHE A O 1
ATOM 798 N N . GLN A 1 100 ? -1.588 3.701 9.938 1.00 91.44 100 GLN A N 1
ATOM 799 C CA . GLN A 1 100 ? -0.926 3.421 11.217 1.00 91.44 100 GLN A CA 1
ATOM 800 C C . GLN A 1 100 ? -1.922 3.225 12.364 1.00 91.44 100 GLN A C 1
ATOM 802 O O . GLN A 1 100 ? -1.709 2.350 13.203 1.00 91.44 100 GLN A O 1
ATOM 807 N N . VAL A 1 101 ? -3.039 3.960 12.378 1.00 92.75 101 VAL A N 1
ATOM 808 C CA . VAL A 1 101 ? -4.134 3.727 13.337 1.00 92.75 101 VAL A CA 1
ATOM 809 C C . VAL A 1 101 ? -4.730 2.328 13.145 1.00 92.75 101 VAL A C 1
ATOM 811 O O . VAL A 1 101 ? -4.857 1.563 14.105 1.00 92.75 101 VAL A O 1
ATOM 814 N N . LEU A 1 102 ? -5.041 1.949 11.903 1.00 93.88 102 LEU A N 1
ATOM 815 C CA . LEU A 1 102 ? -5.576 0.622 11.579 1.00 93.88 102 LEU A CA 1
ATOM 816 C C . LEU A 1 102 ? -4.576 -0.502 11.887 1.00 93.88 102 LEU A C 1
ATOM 818 O O . LEU A 1 102 ? -4.944 -1.548 12.423 1.00 93.88 102 LEU A O 1
ATOM 822 N N . TYR A 1 103 ? -3.297 -0.286 11.591 1.00 91.25 103 TYR A N 1
ATOM 823 C CA . TYR A 1 103 ? -2.217 -1.222 11.885 1.00 91.25 103 TYR A CA 1
ATOM 824 C C . TYR A 1 103 ? -2.007 -1.376 13.398 1.00 91.25 103 TYR A C 1
ATOM 826 O O . TYR A 1 103 ? -1.825 -2.493 13.890 1.00 91.25 103 TYR A O 1
ATOM 834 N N . HIS A 1 104 ? -2.118 -0.285 14.162 1.00 88.31 104 HIS A N 1
ATOM 835 C CA . HIS A 1 104 ? -2.107 -0.322 15.622 1.00 88.31 104 HIS A CA 1
ATOM 836 C C . HIS A 1 104 ? -3.271 -1.156 16.174 1.00 88.31 104 HIS A C 1
ATOM 838 O O . HIS A 1 104 ? -3.046 -2.037 17.007 1.00 88.31 104 HIS A O 1
ATOM 844 N N . TRP A 1 105 ? -4.492 -0.952 15.665 1.00 89.88 105 TRP A N 1
ATOM 845 C CA . TRP A 1 105 ? -5.648 -1.782 16.020 1.00 89.88 105 TRP A CA 1
ATOM 846 C C . TRP A 1 105 ? -5.419 -3.260 15.719 1.00 89.88 105 TRP A C 1
ATOM 848 O O . TRP A 1 105 ? -5.614 -4.100 16.604 1.00 89.88 105 TRP A O 1
ATOM 858 N N . ARG A 1 106 ? -4.951 -3.584 14.507 1.00 87.00 106 ARG A N 1
ATOM 859 C CA . ARG A 1 106 ? -4.646 -4.963 14.112 1.00 87.00 106 ARG A CA 1
ATOM 860 C C . ARG A 1 106 ? -3.714 -5.625 15.123 1.00 87.00 106 ARG A C 1
ATOM 862 O O . ARG A 1 106 ? -4.001 -6.735 15.564 1.00 87.00 106 ARG A O 1
ATOM 869 N N . ASN A 1 107 ? -2.636 -4.946 15.508 1.00 81.00 107 ASN A N 1
ATOM 870 C CA . ASN A 1 107 ? -1.639 -5.499 16.425 1.00 81.00 107 ASN A CA 1
ATOM 871 C C . ASN A 1 107 ? -2.172 -5.627 17.859 1.00 81.00 107 ASN A C 1
ATOM 873 O O . ASN A 1 107 ? -1.894 -6.617 18.533 1.00 81.00 107 ASN A O 1
ATOM 877 N N . LYS A 1 108 ? -2.969 -4.660 18.326 1.00 79.19 108 LYS A N 1
ATOM 878 C CA . LYS A 1 108 ? -3.534 -4.658 19.684 1.00 79.19 108 LYS A CA 1
ATOM 879 C C . LYS A 1 108 ? -4.622 -5.722 19.872 1.00 79.19 108 LYS A C 1
ATOM 881 O O . LYS A 1 108 ? -4.682 -6.355 20.924 1.00 79.19 108 LYS A O 1
ATOM 886 N N . HIS A 1 109 ? -5.463 -5.936 18.859 1.00 74.00 109 HIS A N 1
ATOM 887 C CA . HIS A 1 109 ? -6.671 -6.768 18.955 1.00 74.00 109 HIS A CA 1
ATOM 888 C C . HIS A 1 109 ? -6.658 -8.019 18.064 1.00 74.00 109 HIS A C 1
ATOM 890 O O . HIS A 1 109 ? -7.684 -8.683 17.940 1.00 74.00 109 HIS A O 1
ATOM 896 N N . ARG A 1 110 ? -5.518 -8.362 17.447 1.00 72.06 110 ARG A N 1
ATOM 897 C CA . ARG A 1 110 ? -5.388 -9.469 16.476 1.00 72.06 110 ARG A CA 1
ATOM 898 C C . ARG A 1 110 ? -6.323 -9.346 15.257 1.00 72.06 110 ARG A C 1
ATOM 900 O O . ARG A 1 110 ? -6.691 -10.352 14.666 1.00 72.06 110 ARG A O 1
ATOM 907 N N . GLY A 1 111 ? -6.684 -8.111 14.894 1.00 67.06 111 GLY A N 1
ATOM 908 C CA . GLY A 1 111 ? -7.282 -7.712 13.612 1.00 67.06 111 GLY A CA 1
ATOM 909 C C . GLY A 1 111 ? -8.339 -8.644 13.010 1.00 67.06 111 GLY A C 1
ATOM 910 O O . GLY A 1 111 ? -8.112 -9.198 11.939 1.00 67.06 111 GLY A O 1
ATOM 911 N N . VAL A 1 112 ? -9.503 -8.790 13.648 1.00 81.38 112 VAL A N 1
ATOM 912 C CA . VAL A 1 112 ? -10.625 -9.562 13.081 1.00 81.38 112 VAL A CA 1
ATOM 913 C C . VAL A 1 112 ? -11.395 -8.704 12.073 1.00 81.38 112 VAL A C 1
ATOM 915 O O . VAL A 1 112 ? -11.937 -7.661 12.441 1.00 81.38 112 VAL A O 1
ATOM 918 N N . ILE A 1 113 ? -11.477 -9.145 10.812 1.00 84.06 113 ILE A N 1
ATOM 919 C CA . ILE A 1 113 ? -12.072 -8.358 9.716 1.00 84.06 113 ILE A CA 1
ATOM 920 C C . ILE A 1 113 ? -13.532 -7.953 9.980 1.00 84.06 113 ILE A C 1
ATOM 922 O O . ILE A 1 113 ? -13.910 -6.822 9.694 1.00 84.06 113 ILE A O 1
ATOM 926 N N . ASP A 1 114 ? -14.329 -8.810 10.623 1.00 87.19 114 ASP A N 1
ATOM 927 C CA . ASP A 1 114 ? -15.733 -8.514 10.944 1.00 87.19 114 ASP A CA 1
ATOM 928 C C . ASP A 1 114 ? -15.899 -7.354 11.930 1.00 87.19 114 ASP A C 1
ATOM 930 O O . ASP A 1 114 ? -16.934 -6.686 11.941 1.00 87.19 114 ASP A O 1
ATOM 934 N N . ILE A 1 115 ? -14.901 -7.128 12.789 1.00 90.56 115 ILE A N 1
ATOM 935 C CA . ILE A 1 115 ? -14.885 -5.981 13.703 1.00 90.56 115 ILE A CA 1
ATOM 936 C C . ILE A 1 115 ? -14.597 -4.709 12.905 1.00 90.56 115 ILE A C 1
ATOM 938 O O . ILE A 1 115 ? -15.262 -3.700 13.118 1.00 90.56 115 ILE A O 1
ATOM 942 N N . LEU A 1 116 ? -13.672 -4.771 11.940 1.00 92.12 116 LEU A N 1
ATOM 943 C CA . LEU A 1 116 ? -13.416 -3.657 11.028 1.00 92.12 116 LEU A CA 1
ATOM 944 C C . LEU A 1 116 ? -14.649 -3.331 10.179 1.00 92.12 116 LEU A C 1
ATOM 946 O O . LEU A 1 116 ? -14.997 -2.165 10.048 1.00 92.12 116 LEU A O 1
ATOM 950 N N . TYR A 1 117 ? -15.345 -4.338 9.648 1.00 93.62 117 TYR A N 1
ATOM 951 C CA . TYR A 1 117 ? -16.568 -4.124 8.869 1.00 93.62 117 TYR A CA 1
ATOM 952 C C . TYR A 1 117 ? -17.676 -3.478 9.690 1.00 93.62 117 TYR A C 1
ATOM 954 O O . TYR A 1 117 ? -18.297 -2.534 9.211 1.00 93.62 117 TYR A O 1
ATOM 962 N N . ARG A 1 118 ? -17.894 -3.937 10.926 1.00 94.81 118 ARG A N 1
ATOM 963 C CA . ARG A 1 118 ? -18.849 -3.299 11.840 1.00 94.81 118 ARG A CA 1
ATOM 964 C C . ARG A 1 118 ? -18.463 -1.853 12.129 1.00 94.81 118 ARG A C 1
ATOM 966 O O . ARG A 1 118 ? -19.276 -0.974 11.897 1.00 94.81 118 ARG A O 1
ATOM 973 N N . ALA A 1 119 ? -17.206 -1.596 12.490 1.00 95.31 119 ALA A N 1
ATOM 974 C CA . ALA A 1 119 ? -16.730 -0.236 12.733 1.00 95.31 119 ALA A CA 1
ATOM 975 C C . ALA A 1 119 ? -16.882 0.679 11.506 1.00 95.31 119 ALA A C 1
ATOM 977 O O . ALA A 1 119 ? -17.211 1.849 11.660 1.00 95.31 119 ALA A O 1
ATOM 978 N N . LEU A 1 120 ? -16.672 0.169 10.290 1.00 95.25 120 LEU A N 1
ATOM 979 C CA . LEU A 1 120 ? -16.913 0.932 9.065 1.00 95.25 120 LEU A CA 1
ATOM 980 C C . LEU A 1 120 ? -18.410 1.210 8.855 1.00 95.25 120 LEU A C 1
ATOM 982 O O . LEU A 1 120 ? -18.768 2.341 8.549 1.00 95.25 120 LEU A O 1
ATOM 986 N N . ILE A 1 121 ? -19.283 0.217 9.042 1.00 94.88 121 ILE A N 1
ATOM 987 C CA . ILE A 1 121 ? -20.741 0.375 8.894 1.00 94.88 121 ILE A CA 1
ATOM 988 C C . ILE A 1 121 ? -21.303 1.360 9.924 1.00 94.88 121 ILE A C 1
ATOM 990 O O . ILE A 1 121 ? -22.074 2.235 9.547 1.00 94.88 121 ILE A O 1
ATOM 994 N N . ASP A 1 122 ? -20.872 1.262 11.182 1.00 94.69 122 ASP A N 1
ATOM 995 C CA . ASP A 1 122 ? -21.296 2.146 12.276 1.00 94.69 122 ASP A CA 1
ATOM 996 C C . ASP A 1 122 ? -20.903 3.616 12.041 1.00 94.69 122 ASP A C 1
ATOM 998 O O . ASP A 1 122 ? -21.423 4.510 12.701 1.00 94.69 122 ASP A O 1
ATOM 1002 N N . ASN A 1 123 ? -19.977 3.864 11.110 1.00 94.00 123 ASN A N 1
ATOM 1003 C CA . ASN A 1 123 ? -19.504 5.188 10.712 1.00 94.00 123 ASN A CA 1
ATOM 1004 C C . ASN A 1 123 ? -19.902 5.527 9.263 1.00 94.00 123 ASN A C 1
ATOM 1006 O O . ASN A 1 123 ? -19.172 6.231 8.569 1.00 94.00 123 ASN A O 1
ATOM 1010 N N . ASP A 1 124 ? -21.024 4.984 8.781 1.00 93.50 124 ASP A N 1
ATOM 1011 C CA . ASP A 1 124 ? -21.599 5.248 7.454 1.00 93.50 124 ASP A CA 1
ATOM 1012 C C . ASP A 1 124 ? -20.682 4.895 6.265 1.00 93.50 124 ASP A C 1
ATOM 1014 O O . ASP A 1 124 ? -20.871 5.365 5.141 1.00 93.50 124 ASP A O 1
ATOM 1018 N N . ARG A 1 125 ? -19.700 4.005 6.472 1.00 94.25 125 ARG A N 1
ATOM 1019 C CA . ARG A 1 125 ? -18.746 3.542 5.446 1.00 94.25 125 ARG A CA 1
ATOM 1020 C C . ARG A 1 125 ? -19.063 2.156 4.889 1.00 94.25 125 ARG A C 1
ATOM 1022 O O . ARG A 1 125 ? -18.169 1.351 4.601 1.00 94.25 125 ARG A O 1
ATOM 1029 N N . ALA A 1 126 ? -20.350 1.864 4.702 1.00 94.12 126 ALA A N 1
ATOM 1030 C CA . ALA A 1 126 ? -20.801 0.638 4.039 1.00 94.12 126 ALA A CA 1
ATOM 1031 C C . ALA A 1 126 ? -20.291 0.534 2.583 1.00 94.12 126 ALA A C 1
ATOM 1033 O O . ALA A 1 126 ? -20.101 -0.575 2.077 1.00 94.12 126 ALA A O 1
ATOM 1034 N N . ASP A 1 127 ? -19.998 1.674 1.940 1.00 93.62 127 ASP A N 1
ATOM 1035 C CA . ASP A 1 127 ? -19.346 1.765 0.627 1.00 93.62 127 ASP A CA 1
ATOM 1036 C C . ASP A 1 127 ? -17.985 1.051 0.610 1.00 93.62 127 ASP A C 1
ATOM 1038 O O . ASP A 1 127 ? -17.694 0.269 -0.300 1.00 93.62 127 ASP A O 1
ATOM 1042 N N . ILE A 1 128 ? -17.169 1.263 1.650 1.00 93.94 128 ILE A N 1
ATOM 1043 C CA . ILE A 1 128 ? -15.862 0.618 1.791 1.00 93.94 128 ILE A CA 1
ATOM 1044 C C . ILE A 1 128 ? -16.051 -0.883 1.991 1.00 93.94 128 ILE A C 1
ATOM 1046 O O . ILE A 1 128 ? -15.378 -1.669 1.331 1.00 93.94 128 ILE A O 1
ATOM 1050 N N . VAL A 1 129 ? -16.973 -1.303 2.860 1.00 93.12 129 VAL A N 1
ATOM 1051 C CA . VAL A 1 129 ? -17.218 -2.734 3.110 1.00 93.12 129 VAL A CA 1
ATOM 1052 C C . VAL A 1 129 ? -17.642 -3.451 1.830 1.00 93.12 129 VAL A C 1
ATOM 1054 O O . VAL A 1 129 ? -17.133 -4.532 1.533 1.00 93.12 129 VAL A O 1
ATOM 1057 N N . GLN A 1 130 ? -18.522 -2.845 1.032 1.00 91.31 130 GLN A N 1
ATOM 1058 C CA . GLN A 1 130 ? -18.946 -3.424 -0.240 1.00 91.31 130 GLN A CA 1
ATOM 1059 C C . GLN A 1 130 ? -17.788 -3.536 -1.239 1.00 91.31 130 GLN A C 1
ATOM 1061 O O . GLN A 1 130 ? -17.683 -4.538 -1.946 1.00 91.31 130 GLN A O 1
ATOM 1066 N N . PHE A 1 131 ? -16.891 -2.547 -1.267 1.00 90.06 131 PHE A N 1
ATOM 1067 C CA . PHE A 1 131 ? -15.662 -2.620 -2.053 1.00 90.06 131 PHE A CA 1
ATOM 1068 C C . PHE A 1 131 ? -14.747 -3.764 -1.581 1.00 90.06 131 PHE A C 1
ATOM 1070 O O . PHE A 1 131 ? -14.239 -4.522 -2.404 1.00 90.06 131 PHE A O 1
ATOM 1077 N N . LEU A 1 132 ? -14.562 -3.915 -0.266 1.00 89.75 132 LEU A N 1
ATOM 1078 C CA . LEU A 1 132 ? -13.669 -4.916 0.324 1.00 89.75 132 LEU A CA 1
ATOM 1079 C C . LEU A 1 132 ? -14.138 -6.355 0.117 1.00 89.75 132 LEU A C 1
ATOM 1081 O O . LEU A 1 132 ? -13.304 -7.232 -0.082 1.00 89.75 132 LEU A O 1
ATOM 1085 N N . LYS A 1 133 ? -15.452 -6.605 0.101 1.00 85.88 133 LYS A N 1
ATOM 1086 C CA . LYS A 1 133 ? -16.010 -7.942 -0.175 1.00 85.88 133 LYS A CA 1
ATOM 1087 C C . LYS A 1 133 ? -15.574 -8.513 -1.523 1.00 85.88 133 LYS A C 1
ATOM 1089 O O . LYS A 1 133 ? -15.440 -9.721 -1.651 1.00 85.88 133 LYS A O 1
ATOM 1094 N N . ASN A 1 134 ? -15.346 -7.641 -2.500 1.00 82.38 134 ASN A N 1
ATOM 1095 C CA . ASN A 1 134 ? -14.889 -8.024 -3.831 1.00 82.38 134 ASN A CA 1
ATOM 1096 C C . ASN A 1 134 ? -13.413 -7.683 -4.045 1.00 82.38 134 ASN A C 1
ATOM 1098 O O . ASN A 1 134 ? -12.932 -7.770 -5.167 1.00 82.38 134 ASN A O 1
ATOM 1102 N N . PHE A 1 135 ? -12.688 -7.229 -3.022 1.00 85.12 135 PHE A N 1
ATOM 11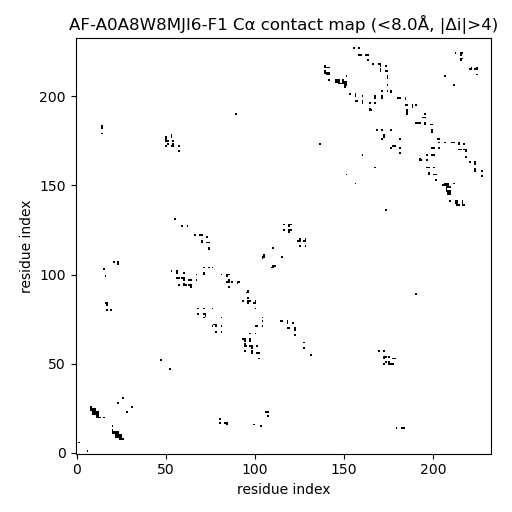03 C CA . PHE A 1 135 ? -11.324 -6.766 -3.208 1.00 85.12 135 PHE A CA 1
ATOM 1104 C C . PHE A 1 135 ? -10.409 -7.922 -3.612 1.00 85.12 135 PHE A C 1
ATOM 1106 O O . PHE A 1 135 ? -10.262 -8.912 -2.901 1.00 85.12 135 PHE A O 1
ATOM 1113 N N . SER A 1 136 ? -9.728 -7.742 -4.738 1.00 83.38 136 SER A N 1
ATOM 1114 C CA . SER A 1 136 ? -8.617 -8.584 -5.141 1.00 83.38 136 SER A CA 1
ATOM 1115 C C . SER A 1 136 ? -7.476 -7.704 -5.617 1.00 83.38 136 SER A C 1
ATOM 1117 O O . SER A 1 136 ? -7.668 -6.777 -6.404 1.00 83.38 136 SER A O 1
ATOM 1119 N N . ARG A 1 137 ? -6.257 -8.046 -5.203 1.00 84.50 137 ARG A N 1
ATOM 1120 C CA . ARG A 1 137 ? -5.017 -7.482 -5.751 1.00 84.50 137 ARG A CA 1
ATOM 1121 C C . ARG A 1 137 ? -4.986 -7.549 -7.281 1.00 84.50 137 ARG A C 1
ATOM 1123 O O . ARG A 1 137 ? -4.492 -6.632 -7.927 1.00 84.50 137 ARG A O 1
ATOM 1130 N N . ASN A 1 138 ? -5.578 -8.598 -7.853 1.00 84.69 138 ASN A N 1
ATOM 1131 C CA . ASN A 1 138 ? -5.639 -8.828 -9.295 1.00 84.69 138 ASN A CA 1
ATOM 1132 C C . ASN A 1 138 ? -6.511 -7.810 -10.046 1.00 84.69 138 ASN A C 1
ATOM 1134 O O . ASN A 1 138 ? -6.544 -7.848 -11.273 1.00 84.69 138 ASN A O 1
ATOM 1138 N N . HIS A 1 139 ? -7.220 -6.919 -9.347 1.00 86.56 139 HIS A N 1
ATOM 1139 C CA . HIS A 1 139 ? -7.933 -5.800 -9.967 1.00 86.56 139 HIS A CA 1
ATOM 1140 C C . HIS A 1 139 ? -6.990 -4.709 -10.479 1.00 86.56 139 HIS A C 1
ATOM 1142 O O . HIS A 1 139 ? -7.358 -3.958 -11.378 1.00 86.56 139 HIS A O 1
ATOM 1148 N N . TYR A 1 140 ? -5.773 -4.632 -9.941 1.00 89.62 140 TYR A N 1
ATOM 1149 C CA . TYR A 1 140 ? -4.764 -3.670 -10.364 1.00 89.62 140 TYR A CA 1
ATOM 1150 C C . TYR A 1 140 ? -3.850 -4.347 -11.374 1.00 89.62 140 TYR A C 1
ATOM 1152 O O . TYR A 1 140 ? -2.911 -5.048 -11.004 1.00 89.62 140 TYR A O 1
ATOM 1160 N N . LYS A 1 141 ? -4.169 -4.181 -12.659 1.00 90.25 141 LYS A N 1
ATOM 1161 C CA . LYS A 1 141 ? -3.373 -4.718 -13.762 1.00 90.25 141 LYS A CA 1
ATOM 1162 C C . LYS A 1 141 ? -2.808 -3.585 -14.592 1.00 90.25 141 LYS A C 1
ATOM 1164 O O . LYS A 1 141 ? -3.559 -2.736 -15.067 1.00 90.25 141 LYS A O 1
ATOM 1169 N N . CYS A 1 142 ? -1.495 -3.602 -14.781 1.00 89.81 142 CYS A N 1
ATOM 1170 C CA . CYS A 1 142 ? -0.858 -2.751 -15.770 1.00 89.81 142 CYS A CA 1
ATOM 1171 C C . CYS A 1 142 ? -1.372 -3.129 -17.164 1.00 89.81 142 CYS A C 1
ATOM 1173 O O . CYS A 1 142 ? -1.358 -4.318 -17.498 1.00 89.81 142 CYS A O 1
ATOM 1175 N N . PRO A 1 143 ? -1.838 -2.159 -17.967 1.00 82.75 143 PRO A N 1
ATOM 1176 C CA . PRO A 1 143 ? -2.166 -2.418 -19.359 1.00 82.75 143 PRO A CA 1
ATOM 1177 C C . PRO A 1 143 ? -0.901 -2.791 -20.145 1.00 82.75 143 PRO A C 1
ATOM 1179 O O . PRO A 1 143 ? 0.200 -2.353 -19.813 1.00 82.75 143 PRO A O 1
ATOM 1182 N N . GLY A 1 144 ? -1.072 -3.577 -21.209 1.00 79.81 144 GLY A N 1
ATOM 1183 C CA . GLY A 1 144 ? 0.021 -4.021 -22.078 1.00 79.81 144 GLY A CA 1
ATOM 1184 C C . GLY A 1 144 ? 0.488 -5.453 -21.812 1.00 79.81 144 GLY A C 1
ATOM 1185 O O . GLY A 1 144 ? -0.086 -6.176 -20.999 1.00 79.81 144 GLY A O 1
ATOM 1186 N N . VAL A 1 145 ? 1.511 -5.872 -22.560 1.00 78.69 145 VAL A N 1
ATOM 1187 C CA . VAL A 1 145 ? 2.117 -7.205 -22.460 1.00 78.69 145 VAL A CA 1
ATOM 1188 C C . VAL A 1 145 ? 3.488 -7.051 -21.815 1.00 78.69 145 VAL A C 1
ATOM 1190 O O . VAL A 1 145 ? 4.424 -6.574 -22.450 1.00 78.69 145 VAL A O 1
ATOM 1193 N N . ILE A 1 146 ? 3.596 -7.452 -20.552 1.00 85.12 146 ILE A N 1
ATOM 1194 C CA . ILE A 1 146 ? 4.870 -7.615 -19.851 1.00 85.12 146 ILE A CA 1
ATOM 1195 C C . ILE A 1 146 ? 5.063 -9.117 -19.679 1.00 85.12 146 ILE A C 1
ATOM 1197 O O . ILE A 1 146 ? 4.137 -9.811 -19.256 1.00 85.12 146 ILE A O 1
ATOM 1201 N N . ASP A 1 147 ? 6.242 -9.629 -20.025 1.00 81.00 147 ASP A N 1
ATOM 1202 C CA . ASP A 1 147 ? 6.548 -11.039 -19.802 1.00 81.00 147 ASP A CA 1
ATOM 1203 C C . ASP A 1 147 ? 6.470 -11.347 -18.290 1.00 81.00 147 ASP A C 1
ATOM 1205 O O . ASP A 1 147 ? 7.234 -10.768 -17.505 1.00 81.00 147 ASP A O 1
ATOM 1209 N N . PRO A 1 148 ? 5.551 -12.235 -17.858 1.00 74.19 148 PRO A N 1
ATOM 1210 C CA . PRO A 1 148 ? 5.344 -12.541 -16.447 1.00 74.19 148 PRO A CA 1
ATOM 1211 C C . PRO A 1 148 ? 6.544 -13.245 -15.797 1.00 74.19 148 PRO A C 1
ATOM 1213 O O . PRO A 1 148 ? 6.603 -13.310 -14.572 1.00 74.19 148 PRO A O 1
ATOM 1216 N N . GLY A 1 149 ? 7.491 -13.773 -16.580 1.00 78.88 149 GLY A N 1
ATOM 1217 C CA . GLY A 1 149 ? 8.702 -14.422 -16.077 1.00 78.88 149 GLY A CA 1
ATOM 1218 C C . GLY A 1 149 ? 9.851 -13.464 -15.752 1.00 78.88 149 GLY A C 1
ATOM 1219 O O . GLY A 1 149 ? 10.833 -13.889 -15.143 1.00 78.88 149 GLY A O 1
ATOM 1220 N N . LEU A 1 150 ? 9.765 -12.186 -16.140 1.00 90.00 150 LEU A N 1
ATOM 1221 C CA . LEU A 1 150 ? 10.852 -11.237 -15.908 1.00 90.00 150 LEU A CA 1
ATOM 1222 C C . LEU A 1 150 ? 10.853 -10.731 -14.465 1.00 90.00 150 LEU A C 1
ATOM 1224 O O . LEU A 1 150 ? 9.946 -10.019 -14.026 1.00 90.00 150 LEU A O 1
ATOM 1228 N N . GLU A 1 151 ? 11.917 -11.063 -13.741 1.00 92.81 151 GLU A N 1
ATOM 1229 C CA . GLU A 1 151 ? 12.156 -10.561 -12.393 1.00 92.81 151 GLU A CA 1
ATOM 1230 C C . GLU A 1 151 ? 12.487 -9.064 -12.391 1.00 92.81 151 GLU A C 1
ATOM 1232 O O . GLU A 1 151 ? 13.115 -8.525 -13.307 1.00 92.81 151 GLU A O 1
ATOM 1237 N N . MET A 1 152 ? 12.077 -8.387 -11.320 1.00 92.88 152 MET A N 1
ATOM 1238 C CA . MET A 1 152 ? 12.460 -7.006 -11.060 1.00 92.88 152 MET A CA 1
ATOM 1239 C C . MET A 1 152 ? 13.974 -6.901 -10.829 1.00 92.88 152 MET A C 1
ATOM 1241 O O . MET A 1 152 ? 14.552 -7.615 -10.009 1.00 92.88 152 MET A O 1
ATOM 1245 N N . THR A 1 153 ? 14.616 -5.957 -11.514 1.00 93.50 153 THR A N 1
ATOM 1246 C CA . THR A 1 153 ? 16.063 -5.723 -11.439 1.00 93.50 153 THR A CA 1
ATOM 1247 C C . THR A 1 153 ? 16.413 -4.512 -10.569 1.00 93.50 153 THR A C 1
ATOM 1249 O O . THR A 1 153 ? 15.583 -3.649 -10.285 1.00 93.50 153 THR A O 1
ATOM 1252 N N . SER A 1 154 ? 17.691 -4.375 -10.202 1.00 92.69 154 SER A N 1
ATOM 1253 C CA . SER A 1 154 ? 18.193 -3.186 -9.492 1.00 92.69 154 SER A CA 1
ATOM 1254 C C . SER A 1 154 ? 18.102 -1.898 -10.321 1.00 92.69 154 SER A C 1
ATOM 1256 O O . SER A 1 154 ? 18.079 -0.796 -9.771 1.00 92.69 154 SER A O 1
ATOM 1258 N N . THR A 1 155 ? 18.061 -2.000 -11.651 1.00 94.50 155 THR A N 1
ATOM 1259 C CA . THR A 1 155 ? 17.820 -0.851 -12.535 1.00 94.50 155 THR A CA 1
ATOM 1260 C C . THR A 1 155 ? 16.372 -0.384 -12.430 1.00 94.50 155 THR A C 1
ATOM 1262 O O . THR A 1 155 ? 16.153 0.814 -12.259 1.00 94.50 155 THR A O 1
ATOM 1265 N N . ASP A 1 156 ? 15.419 -1.318 -12.401 1.00 95.06 156 ASP A N 1
ATOM 1266 C CA . ASP A 1 156 ? 13.993 -1.020 -12.215 1.00 95.06 156 ASP A CA 1
ATOM 1267 C C . ASP A 1 156 ? 13.763 -0.330 -10.858 1.00 95.06 156 ASP A C 1
ATOM 1269 O O . ASP A 1 156 ? 13.160 0.742 -10.791 1.00 95.06 156 ASP A O 1
ATOM 1273 N N . ILE A 1 157 ? 14.350 -0.878 -9.783 1.00 95.12 157 ILE A N 1
ATOM 1274 C CA . ILE A 1 157 ? 14.292 -0.288 -8.434 1.00 95.12 157 ILE A CA 1
ATOM 1275 C C . ILE A 1 157 ? 14.851 1.138 -8.430 1.00 95.12 157 ILE A C 1
ATOM 1277 O O . ILE A 1 157 ? 14.230 2.037 -7.862 1.00 95.12 157 ILE A O 1
ATOM 1281 N N . ARG A 1 158 ? 16.007 1.376 -9.063 1.00 95.38 158 ARG A N 1
ATOM 1282 C CA . ARG A 1 158 ? 16.625 2.711 -9.115 1.00 95.38 158 ARG A CA 1
ATOM 1283 C C . ARG A 1 158 ? 15.769 3.722 -9.865 1.00 95.38 158 ARG A C 1
ATOM 1285 O O . ARG A 1 158 ? 15.735 4.878 -9.450 1.00 95.38 158 ARG A O 1
ATOM 1292 N N . LEU A 1 159 ? 15.105 3.311 -10.943 1.00 95.81 159 LEU A N 1
ATOM 1293 C CA . LEU A 1 159 ? 14.200 4.177 -11.694 1.00 95.81 159 LEU A CA 1
ATOM 1294 C C . LEU A 1 159 ? 13.001 4.566 -10.826 1.00 95.81 159 LEU A C 1
ATOM 1296 O O . LEU A 1 159 ? 12.778 5.753 -10.601 1.00 95.81 159 LEU A O 1
ATOM 1300 N N . VAL A 1 160 ? 12.304 3.581 -10.250 1.00 96.44 160 VAL A N 1
ATOM 1301 C CA . VAL A 1 160 ? 11.152 3.820 -9.364 1.00 96.44 160 VAL A CA 1
ATOM 1302 C C . VAL A 1 160 ? 11.548 4.702 -8.183 1.00 96.44 160 VAL A C 1
ATOM 1304 O O . VAL A 1 160 ? 10.865 5.675 -7.867 1.00 96.44 160 VAL A O 1
ATOM 1307 N N . SER A 1 161 ? 12.690 4.414 -7.557 1.00 95.25 161 SER A N 1
ATOM 1308 C CA . SER A 1 161 ? 13.122 5.099 -6.337 1.00 95.25 161 SER A CA 1
ATOM 1309 C C . SER A 1 161 ? 13.357 6.598 -6.508 1.00 95.25 161 SER A C 1
ATOM 1311 O O . SER A 1 161 ? 13.253 7.338 -5.535 1.00 95.25 161 SER A O 1
ATOM 1313 N N . ARG A 1 162 ? 13.662 7.058 -7.727 1.00 93.81 162 ARG A N 1
ATOM 1314 C CA . ARG A 1 162 ? 13.885 8.482 -8.019 1.00 93.81 162 ARG A CA 1
ATOM 1315 C C . ARG A 1 162 ? 12.604 9.309 -7.997 1.00 93.81 162 ARG A C 1
ATOM 1317 O O . ARG A 1 162 ? 12.683 10.516 -7.802 1.00 93.81 162 ARG A O 1
ATOM 1324 N N . GLU A 1 163 ? 11.450 8.680 -8.208 1.00 93.44 163 GLU A N 1
ATOM 1325 C CA . GLU A 1 163 ? 10.198 9.395 -8.484 1.00 93.44 163 GLU A CA 1
ATOM 1326 C C . GLU A 1 163 ? 9.041 8.997 -7.567 1.00 93.44 163 GLU A C 1
ATOM 1328 O O . GLU A 1 163 ? 8.059 9.731 -7.466 1.00 93.44 163 GLU A O 1
ATOM 1333 N N . ILE A 1 164 ? 9.137 7.849 -6.894 1.00 94.62 164 ILE A N 1
ATOM 1334 C CA . ILE A 1 164 ? 8.054 7.271 -6.090 1.00 94.62 164 ILE A CA 1
ATOM 1335 C C . ILE A 1 164 ? 7.715 8.071 -4.830 1.00 94.62 164 ILE A C 1
ATOM 1337 O O . ILE A 1 164 ? 6.614 7.923 -4.318 1.00 94.62 164 ILE A O 1
ATOM 1341 N N . LEU A 1 165 ? 8.644 8.897 -4.336 1.00 91.88 165 LEU A N 1
ATOM 1342 C CA . LEU A 1 165 ? 8.474 9.746 -3.155 1.00 91.88 165 LEU A CA 1
ATOM 1343 C C . LEU A 1 165 ? 7.811 8.997 -1.985 1.00 91.88 165 LEU A C 1
ATOM 1345 O O . LEU A 1 165 ? 8.346 7.988 -1.529 1.00 91.88 165 LEU A O 1
ATOM 1349 N N . HIS A 1 166 ? 6.717 9.523 -1.427 1.00 88.62 166 HIS A N 1
ATOM 1350 C CA . HIS A 1 166 ? 6.129 9.067 -0.164 1.00 88.62 166 HIS A CA 1
ATOM 1351 C C . HIS A 1 166 ? 5.264 7.816 -0.332 1.00 88.62 166 HIS A C 1
ATOM 1353 O O . HIS A 1 166 ? 4.973 7.122 0.641 1.00 88.62 166 HIS A O 1
ATOM 1359 N N . GLU A 1 167 ? 4.909 7.484 -1.567 1.00 93.25 167 GLU A N 1
ATOM 1360 C CA . GLU A 1 167 ? 4.073 6.356 -1.946 1.00 93.25 167 GLU A CA 1
ATOM 1361 C C . GLU A 1 167 ? 4.822 5.015 -1.888 1.00 93.25 167 GLU A C 1
ATOM 1363 O O . GLU A 1 167 ? 4.202 3.955 -2.004 1.00 93.25 167 GLU A O 1
ATOM 1368 N N . TYR A 1 168 ? 6.137 5.027 -1.640 1.00 95.19 168 TYR A N 1
ATOM 1369 C CA . TYR A 1 168 ? 6.952 3.811 -1.562 1.00 95.19 168 TYR A CA 1
ATOM 1370 C C . TYR A 1 168 ? 6.469 2.826 -0.486 1.00 95.19 168 TYR A C 1
ATOM 1372 O O . TYR A 1 168 ? 6.592 1.617 -0.674 1.00 95.19 168 TYR A O 1
ATOM 1380 N N . THR A 1 169 ? 5.890 3.304 0.627 1.00 94.25 169 THR A N 1
ATOM 1381 C CA . THR A 1 169 ? 5.363 2.420 1.684 1.00 94.25 169 THR A CA 1
ATOM 1382 C C . THR A 1 169 ? 4.139 1.648 1.201 1.00 94.25 169 THR A C 1
ATOM 1384 O O . THR A 1 169 ? 3.983 0.471 1.529 1.00 94.25 169 THR A O 1
ATOM 1387 N N . ARG A 1 170 ? 3.288 2.292 0.395 1.00 95.00 170 ARG A N 1
ATOM 1388 C CA . ARG A 1 170 ? 2.105 1.684 -0.226 1.00 95.00 170 ARG A CA 1
ATOM 1389 C C . ARG A 1 170 ? 2.512 0.683 -1.293 1.00 95.00 170 ARG A C 1
ATOM 1391 O O . ARG A 1 170 ? 2.005 -0.433 -1.299 1.00 95.00 170 ARG A O 1
ATOM 1398 N N . LEU A 1 171 ? 3.474 1.059 -2.136 1.00 96.19 171 LEU A N 1
ATOM 1399 C CA . LEU A 1 171 ? 4.052 0.173 -3.143 1.00 96.19 171 LEU A CA 1
ATOM 1400 C C . LEU A 1 171 ? 4.648 -1.084 -2.495 1.00 96.19 171 LEU A C 1
ATOM 1402 O O . LEU A 1 171 ? 4.332 -2.201 -2.896 1.00 96.19 171 LEU A O 1
ATOM 1406 N N . ALA A 1 172 ? 5.446 -0.918 -1.440 1.00 95.69 172 ALA A N 1
ATOM 1407 C CA . ALA A 1 172 ? 6.066 -2.032 -0.734 1.00 95.69 172 ALA A CA 1
ATOM 1408 C C . ALA A 1 172 ? 5.032 -2.958 -0.067 1.00 95.69 172 ALA A C 1
ATOM 1410 O O . ALA A 1 172 ? 5.153 -4.180 -0.167 1.00 95.69 172 ALA A O 1
ATOM 1411 N N . ARG A 1 173 ? 3.986 -2.400 0.561 1.00 94.31 173 ARG A N 1
ATOM 1412 C CA . ARG A 1 173 ? 2.880 -3.187 1.135 1.00 94.31 173 ARG A CA 1
ATOM 1413 C C . ARG A 1 173 ? 2.069 -3.911 0.073 1.00 94.31 173 ARG A C 1
ATOM 1415 O O . ARG A 1 173 ? 1.754 -5.087 0.260 1.00 94.31 173 ARG A O 1
ATOM 1422 N N . PHE A 1 174 ? 1.794 -3.257 -1.060 1.00 95.00 174 PHE A N 1
ATOM 1423 C CA . PHE A 1 174 ? 1.218 -3.933 -2.215 1.00 95.00 174 PHE A CA 1
ATOM 1424 C C . PHE A 1 174 ? 2.103 -5.112 -2.581 1.00 95.00 174 PHE A C 1
ATOM 1426 O O . PHE A 1 174 ? 1.621 -6.227 -2.560 1.00 95.00 174 PHE A O 1
ATOM 1433 N N . LEU A 1 175 ? 3.413 -4.945 -2.739 1.00 93.31 175 LEU A N 1
ATOM 1434 C CA . LEU A 1 175 ? 4.362 -6.025 -3.042 1.00 93.31 175 LEU A CA 1
ATOM 1435 C C . LEU A 1 175 ? 4.675 -6.971 -1.860 1.00 93.31 175 LEU A C 1
ATOM 1437 O O . LEU A 1 175 ? 5.673 -7.688 -1.879 1.00 93.31 175 LEU A O 1
ATOM 1441 N N . ARG A 1 176 ? 3.794 -7.031 -0.852 1.00 90.88 176 ARG A N 1
ATOM 1442 C CA . ARG A 1 176 ? 3.830 -7.974 0.277 1.00 90.88 176 ARG A CA 1
ATOM 1443 C C . ARG A 1 176 ? 5.045 -7.825 1.197 1.00 90.88 176 ARG A C 1
ATOM 1445 O O . ARG A 1 176 ? 5.376 -8.767 1.923 1.00 90.88 176 ARG A O 1
ATOM 1452 N N . LEU A 1 177 ? 5.693 -6.658 1.220 1.00 90.69 177 LEU A N 1
ATOM 1453 C CA . LEU A 1 177 ? 6.688 -6.348 2.243 1.00 90.69 177 LEU A CA 1
ATOM 1454 C C . LEU A 1 177 ? 5.974 -6.024 3.567 1.00 90.69 177 LEU A C 1
ATOM 1456 O O . LEU A 1 177 ? 5.211 -5.059 3.607 1.00 90.69 177 LEU A O 1
ATOM 1460 N N . PRO A 1 178 ? 6.231 -6.773 4.658 1.00 89.12 178 PRO A N 1
ATOM 1461 C CA . PRO A 1 178 ? 5.571 -6.521 5.935 1.00 89.12 178 PRO A CA 1
ATOM 1462 C C . PRO A 1 178 ? 5.869 -5.121 6.475 1.00 89.12 178 PRO A C 1
ATOM 1464 O O . PRO A 1 178 ? 7.037 -4.712 6.509 1.00 89.12 178 PRO A O 1
ATOM 1467 N N . GLN A 1 179 ? 4.850 -4.438 7.000 1.00 90.25 179 GLN A N 1
ATOM 1468 C CA . GLN A 1 179 ? 4.970 -3.080 7.540 1.00 90.25 179 GLN A CA 1
ATOM 1469 C C . GLN A 1 179 ? 6.074 -2.959 8.592 1.00 90.25 179 GLN A C 1
ATOM 1471 O O . GLN A 1 179 ? 6.812 -1.978 8.630 1.00 90.25 179 GLN A O 1
ATOM 1476 N N . GLN A 1 180 ? 6.254 -3.984 9.423 1.00 86.38 180 GLN A N 1
ATOM 1477 C CA . GLN A 1 180 ? 7.336 -4.030 10.402 1.00 86.38 180 GLN A CA 1
ATOM 1478 C C . GLN A 1 180 ? 8.726 -3.821 9.774 1.00 86.38 180 GLN A C 1
ATOM 1480 O O . GLN A 1 180 ? 9.580 -3.166 10.374 1.00 86.38 180 GLN A O 1
ATOM 1485 N N . LYS A 1 181 ? 8.988 -4.403 8.595 1.00 88.50 181 LYS A N 1
ATOM 1486 C CA . LYS A 1 181 ? 10.278 -4.237 7.910 1.00 88.50 181 LYS A CA 1
ATOM 1487 C C . LYS A 1 181 ? 10.435 -2.808 7.393 1.00 88.50 181 LYS A C 1
ATOM 1489 O O . LYS A 1 181 ? 11.519 -2.248 7.536 1.00 88.50 181 LYS A O 1
ATOM 1494 N N . ILE A 1 182 ? 9.353 -2.224 6.878 1.00 91.38 182 ILE A N 1
ATOM 1495 C CA . ILE A 1 182 ? 9.302 -0.826 6.430 1.00 91.38 182 ILE A CA 1
ATOM 1496 C C . ILE A 1 182 ? 9.617 0.114 7.604 1.00 91.38 182 ILE A C 1
ATOM 1498 O O . ILE A 1 182 ? 10.520 0.941 7.500 1.00 91.38 182 ILE A O 1
ATOM 1502 N N . GLU A 1 183 ? 8.969 -0.063 8.761 1.00 87.12 183 GLU A N 1
ATOM 1503 C CA . GLU A 1 183 ? 9.223 0.782 9.940 1.00 87.12 183 GLU A CA 1
ATOM 1504 C C . GLU A 1 183 ? 10.652 0.656 10.470 1.00 87.12 183 GLU A C 1
ATOM 1506 O O . GLU A 1 183 ? 11.267 1.656 10.833 1.00 87.12 183 GLU A O 1
ATOM 1511 N N . ARG A 1 184 ? 11.243 -0.546 10.460 1.00 85.88 184 ARG A N 1
ATOM 1512 C CA . ARG A 1 184 ? 12.652 -0.717 10.858 1.00 85.88 184 ARG A CA 1
ATOM 1513 C C . ARG A 1 184 ? 13.604 0.084 9.973 1.00 85.88 184 ARG A C 1
ATOM 1515 O O . ARG A 1 184 ? 14.581 0.632 10.480 1.00 85.88 184 ARG A O 1
ATOM 1522 N N . ILE A 1 185 ? 13.330 0.160 8.671 1.00 89.00 185 ILE A N 1
ATOM 1523 C CA . ILE A 1 185 ? 14.112 0.983 7.743 1.00 89.00 185 ILE A CA 1
ATOM 1524 C C . ILE A 1 185 ? 13.895 2.463 8.049 1.00 89.00 185 ILE A C 1
ATOM 1526 O O . ILE A 1 185 ? 14.874 3.184 8.233 1.00 89.00 185 ILE A O 1
ATOM 1530 N N . LYS A 1 186 ? 12.638 2.894 8.201 1.00 87.69 186 LYS A N 1
ATOM 1531 C CA . LYS A 1 186 ? 12.306 4.278 8.566 1.00 87.69 186 LYS A CA 1
ATOM 1532 C C . LYS A 1 186 ? 13.032 4.716 9.836 1.00 87.69 186 LYS A C 1
ATOM 1534 O O . LYS A 1 186 ? 13.700 5.744 9.834 1.00 87.69 186 LYS A O 1
ATOM 1539 N N . MET A 1 187 ? 13.008 3.899 10.886 1.00 85.50 187 MET A N 1
ATOM 1540 C CA . MET A 1 187 ? 13.738 4.164 12.128 1.00 85.50 187 MET A CA 1
ATOM 1541 C C . MET A 1 187 ? 15.257 4.226 11.910 1.00 85.50 187 MET A C 1
ATOM 1543 O O . MET A 1 187 ? 15.906 5.151 12.400 1.00 85.50 187 MET A O 1
ATOM 1547 N N . LYS A 1 188 ? 15.830 3.284 11.146 1.00 87.50 188 LYS A N 1
ATOM 1548 C CA . LYS A 1 188 ? 17.272 3.243 10.839 1.00 87.50 188 LYS A CA 1
ATOM 1549 C C . LYS A 1 188 ? 17.752 4.523 10.152 1.00 87.50 188 LYS A C 1
ATOM 1551 O O . LYS A 1 188 ? 18.828 5.016 10.481 1.00 87.50 188 LYS A O 1
ATOM 1556 N N . PHE A 1 189 ? 16.954 5.065 9.237 1.00 89.38 189 PHE A N 1
ATOM 1557 C CA . PHE A 1 189 ? 17.280 6.269 8.470 1.00 89.38 189 PHE A CA 1
ATOM 1558 C C . PHE A 1 189 ? 16.578 7.529 8.993 1.00 89.38 189 PHE A C 1
ATOM 1560 O O . PHE A 1 189 ? 16.444 8.513 8.270 1.00 89.38 189 PHE A O 1
ATOM 1567 N N . ARG A 1 190 ? 16.138 7.524 10.262 1.00 85.75 190 ARG A N 1
ATOM 1568 C CA . ARG A 1 190 ? 15.511 8.677 10.939 1.00 85.75 190 ARG A CA 1
ATOM 1569 C C . ARG A 1 190 ? 14.381 9.320 10.124 1.00 85.75 190 ARG A C 1
ATOM 1571 O O . ARG A 1 190 ? 14.226 10.537 10.130 1.00 85.75 190 ARG A O 1
ATOM 1578 N N . TYR A 1 191 ? 13.602 8.495 9.430 1.00 83.44 191 TYR A N 1
ATOM 1579 C CA . TYR A 1 191 ? 12.472 8.897 8.597 1.00 83.44 191 TYR A CA 1
ATOM 1580 C C . TYR A 1 191 ? 12.845 9.823 7.422 1.00 83.44 191 TYR A C 1
ATOM 1582 O O . TYR A 1 191 ? 11.960 10.441 6.832 1.00 83.44 191 TYR A O 1
ATOM 1590 N N . ASN A 1 192 ? 14.127 9.893 7.030 1.00 88.94 192 ASN A N 1
ATOM 1591 C CA . ASN A 1 192 ? 14.519 10.546 5.784 1.00 88.94 192 ASN A CA 1
ATOM 1592 C C . ASN A 1 192 ? 14.044 9.699 4.603 1.00 88.94 192 ASN A C 1
ATOM 1594 O O . ASN A 1 192 ? 14.540 8.600 4.364 1.00 88.94 192 ASN A O 1
ATOM 1598 N N . ILE A 1 193 ? 13.078 10.230 3.863 1.00 89.81 193 ILE A N 1
ATOM 1599 C CA . ILE A 1 193 ? 12.439 9.542 2.747 1.00 89.81 193 ILE A CA 1
ATOM 1600 C C . ILE A 1 193 ? 13.427 9.053 1.684 1.00 89.81 193 ILE A C 1
ATOM 1602 O O . ILE A 1 193 ? 13.377 7.883 1.313 1.00 89.81 193 ILE A O 1
ATOM 1606 N N . ASN A 1 194 ? 14.351 9.908 1.248 1.00 90.12 194 ASN A N 1
ATOM 1607 C CA . ASN A 1 194 ? 15.284 9.593 0.167 1.00 90.12 194 ASN A CA 1
ATOM 1608 C C . ASN A 1 194 ? 16.208 8.436 0.559 1.00 90.12 194 ASN A C 1
ATOM 1610 O O . ASN A 1 194 ? 16.517 7.576 -0.264 1.00 90.12 194 ASN A O 1
ATOM 1614 N N . ASP A 1 195 ? 16.567 8.370 1.841 1.00 93.50 195 ASP A N 1
ATOM 1615 C CA . ASP A 1 195 ? 17.399 7.305 2.394 1.00 93.50 195 ASP A CA 1
ATOM 1616 C C . ASP A 1 195 ? 16.600 6.022 2.693 1.00 93.50 195 ASP A C 1
ATOM 1618 O O . ASP A 1 195 ? 17.184 4.948 2.828 1.00 93.50 195 ASP A O 1
ATOM 1622 N N . CYS A 1 196 ? 15.267 6.099 2.793 1.00 94.12 196 CYS A N 1
ATOM 1623 C CA . CYS A 1 196 ? 14.402 4.954 3.097 1.00 94.12 196 CYS A CA 1
ATOM 1624 C C . CYS A 1 196 ? 13.946 4.178 1.857 1.00 94.12 196 CYS A C 1
ATOM 1626 O O . CYS A 1 196 ? 13.773 2.961 1.952 1.00 94.12 196 CYS A O 1
ATOM 1628 N N . ILE A 1 197 ? 13.717 4.850 0.722 1.00 95.69 197 ILE A N 1
ATOM 1629 C CA . ILE A 1 197 ? 13.066 4.244 -0.453 1.00 95.69 197 ILE A CA 1
ATOM 1630 C C . ILE A 1 197 ? 13.872 3.052 -0.983 1.00 95.69 197 ILE A C 1
ATOM 1632 O O . ILE A 1 197 ? 13.381 1.923 -0.952 1.00 95.69 197 ILE A O 1
ATOM 1636 N N . MET A 1 198 ? 15.118 3.285 -1.410 1.00 95.50 198 MET A N 1
ATOM 1637 C CA . MET A 1 198 ? 15.979 2.250 -2.002 1.00 95.50 198 MET A CA 1
ATOM 1638 C C . MET A 1 198 ? 16.137 1.032 -1.068 1.00 95.50 198 MET A C 1
ATOM 1640 O O . MET A 1 198 ? 15.775 -0.069 -1.482 1.00 95.50 198 MET A O 1
ATOM 1644 N N . PRO A 1 199 ? 16.541 1.189 0.215 1.00 95.75 199 PRO A N 1
ATOM 1645 C CA . PRO A 1 199 ? 16.642 0.052 1.130 1.00 95.75 199 PRO A CA 1
ATOM 1646 C C . PRO A 1 199 ? 15.328 -0.696 1.358 1.00 95.75 199 PRO A C 1
ATOM 1648 O O . PRO A 1 199 ? 15.361 -1.884 1.664 1.00 95.75 199 PRO A O 1
ATOM 1651 N N . THR A 1 200 ? 14.179 -0.025 1.245 1.00 96.12 200 THR A N 1
ATOM 1652 C CA . THR A 1 200 ? 12.867 -0.679 1.356 1.00 96.12 200 THR A CA 1
ATOM 1653 C C . THR A 1 200 ? 12.585 -1.550 0.145 1.00 96.12 200 THR A C 1
ATOM 1655 O O . THR A 1 200 ? 12.196 -2.707 0.307 1.00 96.12 200 THR A O 1
ATOM 1658 N N . LEU A 1 201 ? 12.807 -1.023 -1.058 1.00 95.19 201 LEU A N 1
ATOM 1659 C CA . LEU A 1 201 ? 12.546 -1.753 -2.295 1.00 95.19 201 LEU A CA 1
ATOM 1660 C C . LEU A 1 201 ? 13.551 -2.894 -2.519 1.00 95.19 201 LEU A C 1
ATOM 1662 O O . LEU A 1 201 ? 13.157 -3.958 -2.984 1.00 95.19 201 LEU A O 1
ATOM 1666 N N . ASP A 1 202 ? 14.802 -2.744 -2.076 1.00 93.81 202 ASP A N 1
ATOM 1667 C CA . ASP A 1 202 ? 15.824 -3.802 -2.132 1.00 93.81 202 ASP A CA 1
ATOM 1668 C C . ASP A 1 202 ? 15.502 -5.025 -1.242 1.00 93.81 202 ASP A C 1
ATOM 1670 O O . ASP A 1 202 ? 16.085 -6.100 -1.410 1.00 93.81 202 ASP A O 1
ATOM 1674 N N . LEU A 1 203 ? 14.577 -4.901 -0.277 1.00 92.69 203 LEU A N 1
ATOM 1675 C CA . LEU A 1 203 ? 14.116 -6.035 0.536 1.00 92.69 203 LEU A CA 1
ATOM 1676 C C . LEU A 1 203 ? 13.069 -6.908 -0.161 1.00 92.69 203 LEU A C 1
ATOM 1678 O O . LEU A 1 203 ? 12.750 -7.986 0.358 1.00 92.69 203 LEU A O 1
ATOM 1682 N N . LEU A 1 204 ? 12.515 -6.456 -1.284 1.00 90.62 204 LEU A N 1
ATOM 1683 C CA . LEU A 1 204 ? 11.542 -7.215 -2.056 1.00 90.62 204 LEU A CA 1
ATOM 1684 C C . LEU A 1 204 ? 12.212 -8.450 -2.668 1.00 90.62 204 LEU A C 1
ATOM 1686 O O . LEU A 1 204 ? 13.335 -8.401 -3.165 1.00 90.62 204 LEU A O 1
ATOM 1690 N N . ARG A 1 205 ? 11.531 -9.594 -2.589 1.00 85.31 205 ARG A N 1
ATOM 1691 C CA . ARG A 1 205 ? 12.014 -10.887 -3.093 1.00 85.31 205 ARG A CA 1
ATOM 1692 C C . ARG A 1 205 ? 10.924 -11.523 -3.935 1.00 85.31 205 ARG A C 1
ATOM 1694 O O . ARG A 1 205 ? 9.760 -11.436 -3.551 1.00 85.31 205 ARG A O 1
ATOM 1701 N N . ASN A 1 206 ? 11.315 -12.196 -5.016 1.00 86.94 206 ASN A N 1
ATOM 1702 C CA . ASN A 1 206 ? 10.406 -12.906 -5.923 1.00 86.94 206 ASN A CA 1
ATOM 1703 C C . ASN A 1 206 ? 9.299 -11.988 -6.475 1.00 86.94 206 ASN A C 1
ATOM 1705 O O . ASN A 1 206 ? 8.128 -12.356 -6.485 1.00 86.94 206 ASN A O 1
ATOM 1709 N N . VAL A 1 207 ? 9.677 -10.767 -6.857 1.00 91.12 207 VAL A N 1
ATOM 1710 C CA . VAL A 1 207 ? 8.779 -9.768 -7.446 1.00 91.12 207 VAL A CA 1
ATOM 1711 C C . VAL A 1 207 ? 9.089 -9.672 -8.930 1.00 91.12 207 VAL A C 1
ATOM 1713 O O . VAL A 1 207 ? 10.239 -9.442 -9.312 1.00 91.12 207 VAL A O 1
ATOM 1716 N N . THR A 1 208 ? 8.067 -9.8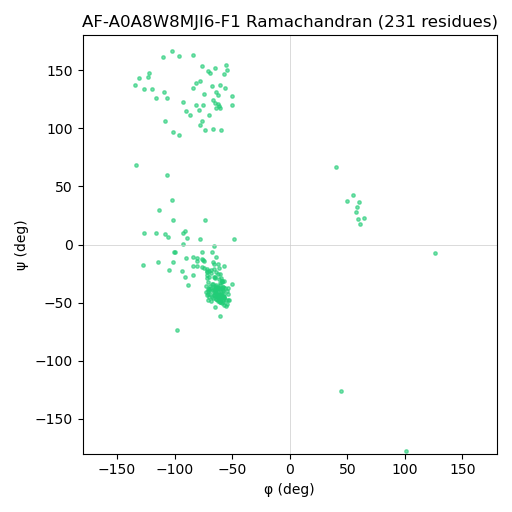40 -9.760 1.00 93.50 208 THR A N 1
ATOM 1717 C CA . THR A 1 208 ? 8.189 -9.689 -11.211 1.00 93.50 208 THR A CA 1
ATOM 1718 C C . THR A 1 208 ? 8.047 -8.225 -11.622 1.00 93.50 208 THR A C 1
ATOM 1720 O O . THR A 1 208 ? 7.517 -7.387 -10.886 1.00 93.50 208 THR A O 1
ATOM 1723 N N . ARG A 1 209 ? 8.473 -7.900 -12.842 1.00 94.75 209 ARG A N 1
ATOM 1724 C CA . ARG A 1 209 ? 8.198 -6.601 -13.468 1.00 94.75 209 ARG A CA 1
ATOM 1725 C C . ARG A 1 209 ? 6.698 -6.318 -13.579 1.00 94.75 209 ARG A C 1
ATOM 1727 O O . ARG A 1 209 ? 6.275 -5.189 -13.349 1.00 94.75 209 ARG A O 1
ATOM 1734 N N . GLN A 1 210 ? 5.888 -7.346 -13.843 1.00 93.75 210 GLN A N 1
ATOM 1735 C CA . GLN A 1 210 ? 4.430 -7.225 -13.858 1.00 93.75 210 GLN A CA 1
ATOM 1736 C C . GLN A 1 210 ? 3.880 -6.850 -12.475 1.00 93.75 210 GLN A C 1
ATOM 1738 O O . GLN A 1 210 ? 3.026 -5.969 -12.384 1.00 93.75 210 GLN A O 1
ATOM 1743 N N . ASP A 1 211 ? 4.373 -7.471 -11.398 1.00 94.06 211 ASP A N 1
ATOM 1744 C CA . ASP A 1 211 ? 3.972 -7.124 -10.029 1.00 94.06 211 ASP A CA 1
ATOM 1745 C C . ASP A 1 211 ? 4.317 -5.669 -9.701 1.00 94.06 211 ASP A C 1
ATOM 1747 O O . ASP A 1 211 ? 3.485 -4.947 -9.144 1.00 94.06 211 ASP A O 1
ATOM 1751 N N . LEU A 1 212 ? 5.519 -5.224 -10.087 1.00 95.50 212 LEU A N 1
ATOM 1752 C CA . LEU A 1 212 ? 5.952 -3.840 -9.917 1.00 95.50 212 LEU A CA 1
ATOM 1753 C C . LEU A 1 212 ? 5.007 -2.874 -10.644 1.00 95.50 212 LEU A C 1
ATOM 1755 O O . LEU A 1 212 ? 4.494 -1.945 -10.021 1.00 95.50 212 LEU A O 1
ATOM 1759 N N . CYS A 1 213 ? 4.697 -3.113 -11.917 1.00 95.31 213 CYS A N 1
ATOM 1760 C CA . CYS A 1 213 ? 3.772 -2.261 -12.665 1.00 95.31 213 CYS A CA 1
ATOM 1761 C C . CYS A 1 213 ? 2.342 -2.300 -12.095 1.00 95.31 213 CYS A C 1
ATOM 1763 O O . CYS A 1 213 ? 1.705 -1.258 -11.965 1.00 95.31 213 CYS A O 1
ATOM 1765 N N . ASN A 1 214 ? 1.844 -3.463 -11.666 1.00 95.06 214 ASN A N 1
ATOM 1766 C CA . ASN A 1 214 ? 0.549 -3.579 -10.980 1.00 95.06 214 ASN A CA 1
ATOM 1767 C C . ASN A 1 214 ? 0.512 -2.747 -9.688 1.00 95.06 214 ASN A C 1
ATOM 1769 O O . ASN A 1 214 ? -0.488 -2.092 -9.390 1.00 95.06 214 ASN A O 1
ATOM 1773 N N . SER A 1 215 ? 1.616 -2.735 -8.936 1.00 95.69 215 SER A N 1
ATOM 1774 C CA . SER A 1 215 ? 1.741 -1.928 -7.721 1.00 95.69 215 SER A CA 1
ATOM 1775 C C . SER A 1 215 ? 1.748 -0.425 -8.009 1.00 95.69 215 SER A C 1
ATOM 1777 O O . SER A 1 215 ? 1.186 0.345 -7.234 1.00 95.69 215 SER A O 1
ATOM 1779 N N . LEU A 1 216 ? 2.319 -0.008 -9.144 1.00 96.69 216 LEU A N 1
ATOM 1780 C CA . LEU A 1 216 ? 2.314 1.382 -9.598 1.00 96.69 216 LEU A CA 1
ATOM 1781 C C . LEU A 1 216 ? 0.915 1.821 -10.047 1.00 96.69 216 LEU A C 1
ATOM 1783 O O . LEU A 1 216 ? 0.479 2.910 -9.679 1.00 96.69 216 LEU A O 1
ATOM 1787 N N . VAL A 1 217 ? 0.166 0.953 -10.734 1.00 95.69 217 VAL A N 1
ATOM 1788 C CA . VAL A 1 217 ? -1.264 1.171 -11.032 1.00 95.69 217 VAL A CA 1
ATOM 1789 C C . VAL A 1 217 ? -2.058 1.353 -9.738 1.00 95.69 217 VAL A C 1
ATOM 1791 O O . VAL A 1 217 ? -2.873 2.266 -9.635 1.00 95.69 217 VAL A O 1
ATOM 1794 N N . TYR A 1 218 ? -1.801 0.517 -8.729 1.00 95.19 218 TYR A N 1
ATOM 1795 C CA . TYR A 1 218 ? -2.474 0.585 -7.430 1.00 95.19 218 TYR A CA 1
ATOM 1796 C C . TYR A 1 218 ? -2.313 1.939 -6.723 1.00 95.19 218 TYR A C 1
ATOM 1798 O O . TYR A 1 218 ? -3.265 2.450 -6.126 1.00 95.19 218 TYR A O 1
ATOM 1806 N N . ILE A 1 219 ? -1.128 2.539 -6.802 1.00 94.88 219 ILE A N 1
ATOM 1807 C CA . ILE A 1 219 ? -0.856 3.860 -6.220 1.00 94.88 219 ILE A CA 1
ATOM 1808 C C . ILE A 1 219 ? -1.075 5.017 -7.210 1.00 94.88 219 ILE A C 1
ATOM 1810 O O . ILE A 1 219 ? -0.704 6.146 -6.900 1.00 94.88 219 ILE A O 1
ATOM 1814 N N . SER A 1 220 ? -1.662 4.750 -8.380 1.00 94.19 220 SER A N 1
ATOM 1815 C CA . SER A 1 220 ? -1.923 5.734 -9.438 1.00 94.19 220 SER A CA 1
ATOM 1816 C C . SER A 1 220 ? -0.667 6.425 -9.999 1.00 94.19 220 SER A C 1
ATOM 1818 O O . SER A 1 220 ? -0.712 7.603 -10.346 1.00 94.19 220 SER A O 1
ATOM 1820 N N . ARG A 1 221 ? 0.453 5.699 -10.117 1.00 95.06 221 ARG A N 1
ATOM 1821 C CA . ARG A 1 221 ? 1.731 6.169 -10.692 1.00 95.06 221 ARG A CA 1
ATOM 1822 C C . ARG A 1 221 ? 2.000 5.571 -12.075 1.00 95.06 221 ARG A C 1
ATOM 1824 O O . ARG A 1 221 ? 2.984 4.862 -12.307 1.00 95.06 221 ARG A O 1
ATOM 1831 N N . MET A 1 222 ? 1.083 5.843 -13.003 1.00 93.94 222 MET A N 1
ATOM 1832 C CA . MET A 1 222 ? 1.227 5.433 -14.408 1.00 93.94 222 MET A CA 1
ATOM 1833 C C . MET A 1 222 ? 2.411 6.122 -15.097 1.00 93.94 222 MET A C 1
ATOM 1835 O O . MET A 1 222 ? 3.054 5.508 -15.937 1.00 93.94 222 MET A O 1
ATOM 1839 N N . ASP A 1 223 ? 2.774 7.326 -14.654 1.00 94.81 223 ASP A N 1
ATOM 1840 C CA . ASP A 1 223 ? 3.949 8.077 -15.1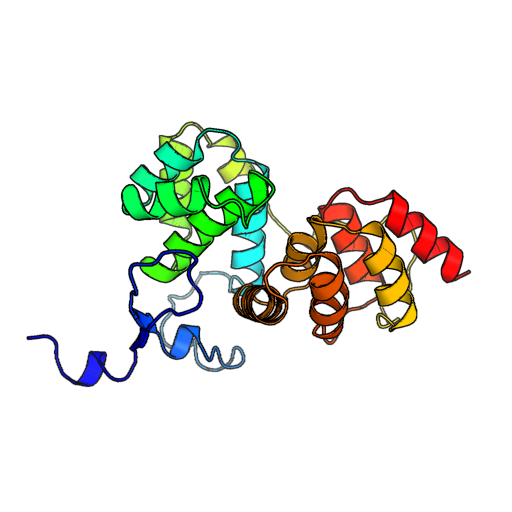07 1.00 94.81 223 ASP A CA 1
ATOM 1841 C C . ASP A 1 223 ? 5.266 7.298 -14.931 1.00 94.81 223 ASP A C 1
ATOM 1843 O O . ASP A 1 223 ? 6.105 7.262 -15.829 1.00 94.81 223 ASP A O 1
ATOM 1847 N N . ILE A 1 224 ? 5.444 6.622 -13.790 1.00 96.31 224 ILE A N 1
ATOM 1848 C CA . ILE A 1 224 ? 6.611 5.755 -13.554 1.00 96.31 224 ILE A CA 1
ATOM 1849 C C . ILE A 1 224 ? 6.499 4.471 -14.386 1.00 96.31 224 ILE A C 1
ATOM 1851 O O . ILE A 1 224 ? 7.503 3.947 -14.867 1.00 96.31 224 ILE A O 1
ATOM 1855 N N . THR A 1 225 ? 5.278 3.956 -14.545 1.00 94.12 225 THR A N 1
ATOM 1856 C CA . THR A 1 225 ? 5.013 2.724 -15.301 1.00 94.12 225 THR A CA 1
ATOM 1857 C C . THR A 1 225 ? 5.429 2.880 -16.761 1.00 94.12 225 THR A C 1
ATOM 1859 O O . THR A 1 225 ? 6.129 2.021 -17.284 1.00 94.12 225 THR A O 1
ATOM 1862 N N . GLU A 1 226 ? 5.067 3.994 -17.395 1.00 92.81 226 GLU A N 1
ATOM 1863 C CA . GLU A 1 226 ? 5.444 4.318 -18.776 1.00 92.81 226 GLU A CA 1
ATOM 1864 C C . GLU A 1 226 ? 6.969 4.369 -18.947 1.00 92.81 226 GLU A C 1
ATOM 1866 O O . GLU A 1 226 ? 7.510 3.704 -19.826 1.00 92.81 226 GLU A O 1
ATOM 1871 N N . LYS A 1 227 ? 7.684 5.035 -18.032 1.00 94.38 227 LYS A N 1
ATOM 1872 C CA . LYS A 1 227 ? 9.158 5.096 -18.047 1.00 94.38 227 LYS A CA 1
ATOM 1873 C C . LYS A 1 227 ? 9.824 3.731 -17.891 1.00 94.38 227 LYS A C 1
ATOM 1875 O O . LYS A 1 227 ? 10.866 3.481 -18.493 1.00 94.38 227 LYS A O 1
ATOM 1880 N N . LEU A 1 228 ? 9.256 2.848 -17.065 1.00 93.75 228 LEU A N 1
ATOM 1881 C CA . LEU A 1 228 ? 9.748 1.475 -16.940 1.00 93.75 228 LEU A CA 1
ATOM 1882 C C . LEU A 1 228 ? 9.578 0.717 -18.257 1.00 93.75 228 LEU A C 1
ATOM 1884 O O . LEU A 1 228 ? 10.538 0.106 -18.719 1.00 93.75 228 LEU A O 1
ATOM 1888 N N . LEU A 1 229 ? 8.397 0.806 -18.873 1.00 91.69 229 LEU A N 1
ATOM 1889 C CA . LEU A 1 229 ? 8.109 0.158 -20.152 1.00 91.69 229 LEU A CA 1
ATOM 1890 C C . LEU A 1 229 ? 9.051 0.648 -21.261 1.00 91.69 229 LEU A C 1
ATOM 1892 O O . LEU A 1 229 ? 9.632 -0.179 -21.958 1.00 91.69 229 LEU A O 1
ATOM 1896 N N . GLU A 1 230 ? 9.272 1.961 -21.363 1.00 91.31 230 GLU A N 1
ATOM 1897 C CA . GLU A 1 230 ? 10.239 2.559 -22.296 1.00 91.31 230 GLU A CA 1
ATOM 1898 C C . GLU A 1 230 ? 11.678 2.088 -22.043 1.00 91.31 230 GLU A C 1
ATOM 1900 O O . GLU A 1 230 ? 12.462 1.948 -22.976 1.00 91.31 230 GLU A O 1
ATOM 1905 N N . SER A 1 231 ? 12.049 1.825 -20.786 1.00 91.19 231 SER A N 1
ATOM 1906 C CA . SER A 1 231 ? 13.399 1.360 -20.444 1.00 91.19 231 SER A CA 1
ATOM 1907 C C . SER A 1 231 ? 13.657 -0.117 -20.768 1.00 91.19 231 SER A C 1
ATOM 1909 O O . SER A 1 231 ? 14.800 -0.574 -20.680 1.00 91.19 231 SER A O 1
ATOM 1911 N N . TRP A 1 232 ? 12.606 -0.882 -21.076 1.00 90.00 232 TRP A N 1
ATOM 1912 C CA . TRP A 1 232 ? 12.680 -2.317 -21.367 1.00 90.00 232 TRP A CA 1
ATOM 1913 C C . TRP A 1 232 ? 12.615 -2.644 -22.859 1.00 90.00 232 TRP A C 1
ATOM 1915 O O . TRP A 1 232 ? 12.932 -3.778 -23.226 1.00 90.00 232 TRP A O 1
ATOM 1925 N N . THR A 1 233 ? 12.199 -1.681 -23.680 1.00 73.88 233 THR A N 1
ATOM 1926 C CA . THR A 1 233 ? 12.269 -1.714 -25.148 1.00 73.88 233 THR A CA 1
ATOM 1927 C C . THR A 1 233 ? 13.655 -1.355 -25.658 1.00 73.88 233 THR A C 1
ATOM 1929 O O . THR A 1 233 ? 14.107 -2.035 -26.605 1.00 73.88 233 THR A O 1
#

Sequence (233 aa):
MLPESIAQQRVLCNLCPVPVKHYISVSDLSWKPEHDCAKFFLPGTEITDHRDFELLLDVVAGKVSSDMRMIAASLSLDQDAVEQILQDRLHFFIHERNFQVLYHWRNKHRGVIDILYRALIDNDRADIVQFLKNFSRNHYKCPGVIDPGLEMTSTDIRLVSREILHEYTRLARFLRLPQQKIERIKMKFRYNINDCIMPTLDLLRNVTRQDLCNSLVYISRMDITEKLLESWT

Foldseek 3Di:
DDPPVVVVQWDWPPLQLFPPTDTFGVCVVPVDPPDPPPPPDDPDDDPDDVLVVLLLLLLVLVVDQPCLQQLLVLLVHDNVSLVSLCPDVLQPDSSVSSSSSLVVSCRVPVDDPVSSCVSCVVSVNVVSVVCSVPDDLVVQFDPDDDPQPAADDLVLLVLCLVPVFPCLLQLLSLLSNDVSVLSVLCVVVVSPRSSRRSVSVVPRDPAHLRSSLSSCSVVVNVVSVVVSVVVVD

Radius of gyration: 18.55 Å; Cα contacts (8 Å, |Δi|>4): 223; chains: 1; bounding box: 40×41×64 Å

InterPro domains:
  IPR000488 Death domain [PS50017] (53-136)
  IPR011029 Death-like domain superfamily [G3DSA:1.10.533.10] (52-142)
  IPR011029 Death-like domain superfamily [G3DSA:1.10.533.10] (149-232)
  IPR011029 Death-like domain superfamily [SSF47986] (49-138)
  IPR011029 Death-like domain superfamily [SSF47986] (152-230)

Nearest PDB structures (foldseek):
  6aci-assembly1_H  TM=8.495E-01  e=2.704E-02  Homo sapiens
  3ezq-assembly1_B  TM=8.792E-01  e=5.758E-02  Homo sapiens
  2yqf-assembly1_A  TM=6.642E-01  e=2.445E-02  Homo sapiens
  1wxp-assembly1_A  TM=6.176E-01  e=4.256E-02  Homo sapiens
  2of5-assembly1_F  TM=8.054E-01  e=1.770E+00  Homo sapiens